Protein AF-A0A956AGF2-F1 (afdb_monomer)

Foldseek 3Di:
DVVLVVVLLVLLLLQLLLLLQVLLLLLLQLLQFDCVADLSVVLNVLSVQVNLLSLLLNQLSLLVCQLLPHAHDLQPPVRDFALLDFTFRVQQCQFPDTDTGWRDHDDDVSLVVQLQQLPACVVDVRPRPDRGARYVLRSLVVSLVSDDQDLVSRRGDQHEDQLLRRHPDTGHHRRGNVSSVVSSLLSNLQRHNDVPDQHSDPVRHGHSNNSSVVVVCCVVVPVDDCVPGGAQADISLSVCLVLADPQLVVLLLVLLVLLLQLSVLSSCSSRHRDPVSSCRNVVSSVCNSVSQVSSQVVACRPPDNHGRGHSNDHDPPVRSD

Structure (mmCIF, N/CA/C/O backbone):
data_AF-A0A956AGF2-F1
#
_entry.id   AF-A0A956AGF2-F1
#
loop_
_atom_site.group_PDB
_atom_site.id
_atom_site.type_symbol
_atom_site.label_atom_id
_atom_site.label_alt_id
_atom_site.label_comp_id
_atom_site.label_asym_id
_atom_site.label_entity_id
_atom_site.label_seq_id
_atom_site.pdbx_PDB_ins_code
_atom_site.Cartn_x
_atom_site.Cartn_y
_atom_site.Cartn_z
_atom_site.occupancy
_atom_site.B_iso_or_equiv
_atom_site.auth_seq_id
_atom_site.auth_comp_id
_atom_site.auth_asym_id
_atom_site.auth_atom_id
_atom_site.pdbx_PDB_model_num
ATOM 1 N N . MET A 1 1 ? 25.309 -13.971 -17.576 1.00 51.44 1 MET A N 1
ATOM 2 C CA . MET A 1 1 ? 24.172 -13.894 -18.529 1.00 51.44 1 MET A CA 1
ATOM 3 C C . MET A 1 1 ? 22.941 -14.719 -18.129 1.00 51.44 1 MET A C 1
ATOM 5 O O . MET A 1 1 ? 21.881 -14.128 -18.002 1.00 51.44 1 MET A O 1
ATOM 9 N N . LYS A 1 2 ? 23.001 -16.056 -17.940 1.00 55.38 2 LYS A N 1
ATOM 10 C CA . LYS A 1 2 ? 21.812 -16.836 -17.494 1.00 55.38 2 LYS A CA 1
ATOM 11 C C . LYS A 1 2 ? 21.483 -16.660 -16.003 1.00 55.38 2 LYS A C 1
ATOM 13 O O . LYS A 1 2 ? 20.308 -16.612 -15.659 1.00 55.38 2 LYS A O 1
ATOM 18 N N . THR A 1 3 ? 22.505 -16.560 -15.153 1.00 60.56 3 THR A N 1
ATOM 19 C CA . THR A 1 3 ? 22.357 -16.364 -13.701 1.00 60.56 3 THR A CA 1
ATOM 20 C C . THR A 1 3 ? 21.829 -14.962 -13.379 1.00 60.56 3 THR A C 1
ATOM 22 O O . THR A 1 3 ? 20.833 -14.850 -12.677 1.00 60.56 3 THR A O 1
ATOM 25 N N . ASP A 1 4 ? 22.385 -13.922 -14.010 1.00 73.94 4 ASP A N 1
ATOM 26 C CA . ASP A 1 4 ? 21.955 -12.520 -13.835 1.00 73.94 4 ASP A CA 1
ATOM 27 C C . ASP A 1 4 ? 20.484 -12.314 -14.235 1.00 73.94 4 ASP A C 1
ATOM 29 O O . ASP A 1 4 ? 19.714 -11.678 -13.529 1.00 73.94 4 ASP A O 1
ATOM 33 N N . ARG A 1 5 ? 20.030 -12.965 -15.316 1.00 85.94 5 ARG A N 1
ATOM 34 C CA . ARG A 1 5 ? 18.627 -12.896 -15.760 1.00 85.94 5 ARG A CA 1
ATOM 35 C C . ARG A 1 5 ? 17.655 -13.608 -14.808 1.00 85.94 5 ARG A C 1
ATOM 37 O O . ARG A 1 5 ? 16.477 -13.262 -14.770 1.00 85.94 5 ARG A O 1
ATOM 44 N N . ALA A 1 6 ? 18.114 -14.625 -14.075 1.00 88.94 6 ALA A N 1
ATOM 45 C CA . ALA A 1 6 ? 17.299 -15.301 -13.069 1.00 88.94 6 ALA A CA 1
ATOM 46 C C . ALA A 1 6 ? 17.171 -14.464 -11.789 1.00 88.94 6 ALA A C 1
ATOM 48 O O . ALA A 1 6 ? 16.082 -14.444 -11.217 1.00 88.94 6 ALA A O 1
ATOM 49 N N . ARG A 1 7 ? 18.248 -13.767 -11.398 1.00 90.25 7 ARG A N 1
ATOM 50 C CA . ARG A 1 7 ? 18.263 -12.822 -10.277 1.00 90.25 7 ARG A CA 1
ATOM 51 C C . ARG A 1 7 ? 17.376 -11.610 -10.554 1.00 90.25 7 ARG A C 1
ATOM 53 O O . ARG A 1 7 ? 16.402 -11.442 -9.838 1.00 90.25 7 ARG A O 1
ATOM 60 N N . LEU A 1 8 ? 17.562 -10.921 -11.681 1.00 93.81 8 LEU A N 1
ATOM 61 C CA . LEU A 1 8 ? 16.693 -9.808 -12.084 1.00 93.81 8 LEU A CA 1
ATOM 62 C C . LEU A 1 8 ? 15.204 -10.198 -12.107 1.00 93.81 8 LEU A C 1
ATOM 64 O O . LEU A 1 8 ? 14.342 -9.449 -11.663 1.00 93.81 8 LEU A O 1
ATOM 68 N N . ARG A 1 9 ? 14.873 -11.401 -12.599 1.00 93.62 9 ARG A N 1
ATOM 69 C CA . ARG A 1 9 ? 13.488 -11.899 -12.571 1.00 93.62 9 ARG A CA 1
ATOM 70 C C . ARG A 1 9 ? 12.975 -12.117 -11.145 1.00 93.62 9 ARG A C 1
ATOM 72 O O . ARG A 1 9 ? 11.787 -11.917 -10.906 1.00 93.62 9 ARG A O 1
ATOM 79 N N . HIS A 1 10 ? 13.821 -12.612 -10.246 1.00 91.56 10 HIS A N 1
ATOM 80 C CA . HIS A 1 10 ? 13.472 -12.766 -8.839 1.00 91.56 10 HIS A CA 1
ATOM 81 C C . HIS A 1 10 ? 13.233 -11.394 -8.206 1.00 91.56 10 HIS A C 1
ATOM 83 O O . HIS A 1 10 ? 12.149 -11.175 -7.678 1.00 91.56 10 HIS A O 1
ATOM 89 N N . ASP A 1 11 ? 14.164 -10.459 -8.379 1.00 92.56 11 ASP A N 1
ATOM 90 C CA . ASP A 1 11 ? 14.100 -9.128 -7.776 1.00 92.56 11 ASP A CA 1
ATOM 91 C C . ASP A 1 11 ? 12.890 -8.335 -8.296 1.00 92.56 11 ASP A C 1
ATOM 93 O O . ASP A 1 11 ? 12.152 -7.758 -7.510 1.00 92.56 11 ASP A O 1
ATOM 97 N N . LEU A 1 12 ? 12.541 -8.420 -9.584 1.00 94.94 12 LEU A N 1
ATOM 98 C CA . LEU A 1 12 ? 11.311 -7.794 -10.097 1.00 94.94 12 LEU A CA 1
ATOM 99 C C . LEU A 1 12 ? 10.015 -8.403 -9.528 1.00 94.94 12 LEU A C 1
ATOM 101 O O . LEU A 1 12 ? 9.014 -7.705 -9.377 1.00 94.94 12 LEU A O 1
ATOM 105 N N . ARG A 1 13 ? 9.997 -9.704 -9.210 1.00 92.38 13 ARG A N 1
ATOM 106 C CA . ARG A 1 13 ? 8.843 -10.325 -8.529 1.00 92.38 13 ARG A CA 1
ATOM 107 C C . ARG A 1 13 ? 8.773 -9.905 -7.066 1.00 92.38 13 ARG A C 1
ATOM 109 O O . ARG A 1 13 ? 7.679 -9.690 -6.550 1.00 92.38 13 ARG A O 1
ATOM 116 N N . THR A 1 14 ? 9.929 -9.761 -6.430 1.00 91.81 14 THR A N 1
ATOM 117 C CA . THR A 1 14 ? 10.056 -9.201 -5.087 1.00 91.81 14 THR A CA 1
ATOM 118 C C . THR A 1 14 ? 9.550 -7.755 -5.061 1.00 91.81 14 THR A C 1
ATOM 120 O O . THR A 1 14 ? 8.731 -7.447 -4.206 1.00 91.81 14 THR A O 1
ATOM 123 N N . ALA A 1 15 ? 9.903 -6.922 -6.047 1.00 93.81 15 ALA A N 1
ATOM 124 C CA . ALA A 1 15 ? 9.382 -5.559 -6.206 1.00 93.81 15 ALA A CA 1
ATOM 125 C C . ALA A 1 15 ? 7.855 -5.530 -6.261 1.00 93.81 15 ALA A C 1
ATOM 127 O O . ALA A 1 15 ? 7.218 -4.889 -5.438 1.00 93.81 15 ALA A O 1
ATOM 128 N N . MET A 1 16 ? 7.256 -6.337 -7.141 1.00 93.25 16 MET A N 1
ATOM 129 C CA . MET A 1 16 ? 5.798 -6.466 -7.211 1.00 93.25 16 MET A CA 1
ATOM 130 C C . MET A 1 16 ? 5.173 -6.897 -5.871 1.00 93.25 16 MET A C 1
ATOM 132 O O . MET A 1 16 ? 4.077 -6.465 -5.535 1.00 93.25 16 MET A O 1
ATOM 136 N N . THR A 1 17 ? 5.852 -7.764 -5.112 1.00 92.62 17 THR A N 1
ATOM 137 C CA . THR A 1 17 ? 5.375 -8.232 -3.799 1.00 92.62 17 THR A CA 1
ATOM 138 C C . THR A 1 17 ? 5.423 -7.119 -2.751 1.00 92.62 17 THR A C 1
ATOM 140 O O . THR A 1 17 ? 4.522 -7.043 -1.919 1.00 92.62 17 THR A O 1
ATOM 143 N N . ILE A 1 18 ? 6.450 -6.262 -2.795 1.00 92.75 18 ILE A N 1
ATOM 144 C CA . ILE A 1 18 ? 6.600 -5.101 -1.908 1.00 92.75 18 ILE A CA 1
ATOM 145 C C . ILE A 1 18 ? 5.452 -4.119 -2.153 1.00 92.75 18 ILE A C 1
ATOM 147 O O . ILE A 1 18 ? 4.672 -3.902 -1.227 1.00 92.75 18 ILE A O 1
ATOM 151 N N . GLU A 1 19 ? 5.250 -3.666 -3.396 1.00 94.62 19 GLU A N 1
ATOM 152 C CA . GLU A 1 19 ? 4.171 -2.709 -3.721 1.00 94.62 19 GLU A CA 1
ATOM 153 C C . GLU A 1 19 ? 2.780 -3.302 -3.467 1.00 94.62 19 GLU A C 1
ATOM 155 O O . GLU A 1 19 ? 1.811 -2.616 -3.146 1.00 94.62 19 GLU A O 1
ATOM 160 N N . LEU A 1 20 ? 2.639 -4.625 -3.581 1.00 94.19 20 LEU A N 1
ATOM 161 C CA . LEU A 1 20 ? 1.384 -5.271 -3.232 1.00 94.19 20 LEU A CA 1
ATOM 162 C C . LEU A 1 20 ? 1.144 -5.314 -1.714 1.00 94.19 20 LEU A C 1
ATOM 164 O O . LEU A 1 20 ? -0.008 -5.267 -1.282 1.00 94.19 20 LEU A O 1
ATOM 168 N N . ALA A 1 21 ? 2.194 -5.428 -0.899 1.00 94.19 21 ALA A N 1
ATOM 169 C CA . ALA A 1 21 ? 2.093 -5.478 0.560 1.00 94.19 21 ALA A CA 1
ATOM 170 C C . ALA A 1 21 ? 1.748 -4.113 1.182 1.00 94.19 21 ALA A C 1
ATOM 172 O O . ALA A 1 21 ? 1.093 -4.066 2.233 1.00 94.19 21 ALA A O 1
ATOM 173 N N . THR A 1 22 ? 2.135 -3.006 0.544 1.00 95.56 22 THR A N 1
ATOM 174 C CA . THR A 1 22 ? 1.778 -1.646 0.984 1.00 95.56 22 THR A CA 1
ATOM 175 C C . THR A 1 22 ? 0.264 -1.409 0.881 1.00 95.56 22 THR A C 1
ATOM 177 O O . THR A 1 22 ? -0.346 -0.825 1.782 1.00 95.56 22 THR A O 1
ATOM 180 N N . LEU A 1 23 ? -0.398 -1.973 -0.137 1.00 95.62 23 LEU A N 1
ATOM 181 C CA . LEU A 1 23 ? -1.813 -1.719 -0.406 1.00 95.62 23 LEU A CA 1
ATOM 182 C C . LEU A 1 23 ? -2.760 -2.166 0.739 1.00 95.62 23 LEU A C 1
ATOM 184 O O . LEU A 1 23 ? -3.502 -1.318 1.247 1.00 95.62 23 LEU A O 1
ATOM 188 N N . PRO A 1 24 ? -2.757 -3.424 1.240 1.00 97.62 24 PRO A N 1
ATOM 189 C CA . PRO A 1 24 ? -3.520 -3.801 2.436 1.00 97.62 24 PRO A CA 1
ATOM 190 C C . PRO A 1 24 ? -3.172 -2.968 3.669 1.00 97.62 24 PRO A C 1
ATOM 192 O O . PRO A 1 24 ? -4.064 -2.592 4.429 1.00 97.62 24 PRO A O 1
ATOM 195 N N . THR A 1 25 ? -1.893 -2.643 3.842 1.00 97.69 25 THR A N 1
ATOM 196 C CA . THR A 1 25 ? -1.357 -1.900 4.989 1.00 97.69 25 THR A CA 1
ATOM 197 C C . THR A 1 25 ? -1.950 -0.492 5.073 1.00 97.69 25 THR A C 1
ATOM 199 O O . THR A 1 25 ? -2.469 -0.073 6.118 1.00 97.69 25 THR A O 1
ATOM 202 N N . TYR A 1 26 ? -1.968 0.216 3.944 1.00 98.56 26 TYR A N 1
ATOM 203 C CA . TYR A 1 26 ? -2.513 1.567 3.835 1.00 98.56 26 TYR A CA 1
ATOM 204 C C . TYR A 1 26 ? -4.040 1.564 3.847 1.00 98.56 26 TYR A C 1
ATOM 206 O O . TYR A 1 26 ? -4.662 2.328 4.596 1.00 98.56 26 TYR A O 1
ATOM 214 N N . LEU A 1 27 ? -4.668 0.656 3.093 1.00 98.62 27 LEU A N 1
ATOM 215 C CA . LEU A 1 27 ? -6.125 0.556 3.035 1.00 98.62 27 LEU A CA 1
ATOM 216 C C . LEU A 1 27 ? -6.728 0.168 4.387 1.00 98.62 27 LEU A C 1
ATOM 218 O O . LEU A 1 27 ? -7.742 0.750 4.774 1.00 98.62 27 LEU A O 1
ATOM 222 N N . TYR A 1 28 ? -6.136 -0.780 5.122 1.00 98.81 28 TYR A N 1
ATOM 223 C CA . TYR A 1 28 ? -6.641 -1.191 6.434 1.00 98.81 28 TYR A CA 1
ATOM 224 C C . TYR A 1 28 ? -6.731 0.006 7.381 1.00 98.81 28 TYR A C 1
ATOM 226 O O . TYR A 1 28 ? -7.816 0.323 7.875 1.00 98.81 28 TYR A O 1
ATOM 234 N N . THR A 1 29 ? -5.621 0.728 7.543 1.00 98.75 29 THR A N 1
ATOM 235 C CA . THR A 1 29 ? -5.531 1.944 8.359 1.00 98.75 29 THR A CA 1
ATOM 236 C C . THR A 1 29 ? -6.539 2.999 7.902 1.00 98.75 29 THR A C 1
ATOM 238 O O . THR A 1 29 ? -7.322 3.500 8.714 1.00 98.75 29 THR A O 1
ATOM 241 N N . MET A 1 30 ? -6.592 3.290 6.595 1.00 98.62 30 MET A N 1
ATOM 242 C CA . MET A 1 30 ? -7.526 4.254 6.004 1.00 98.62 30 MET A CA 1
ATOM 243 C C . MET A 1 30 ? -8.986 3.916 6.331 1.00 98.62 30 MET A C 1
ATOM 245 O O . MET A 1 30 ? -9.770 4.800 6.673 1.00 98.62 30 MET A O 1
ATOM 249 N N . MET A 1 31 ? -9.366 2.638 6.264 1.00 98.38 31 MET A N 1
ATOM 250 C CA . MET A 1 31 ? -10.735 2.179 6.518 1.00 98.38 31 MET A CA 1
ATOM 251 C C . MET A 1 31 ? -11.160 2.273 7.991 1.00 98.38 31 MET A C 1
ATOM 253 O O . MET A 1 31 ? -12.345 2.090 8.288 1.00 98.38 31 MET A O 1
ATOM 257 N N . THR A 1 32 ? -10.230 2.550 8.909 1.00 98.56 32 THR A N 1
ATOM 258 C CA . THR A 1 32 ? -10.534 2.782 10.331 1.00 98.56 32 THR A CA 1
ATOM 259 C C . THR A 1 32 ? -10.850 4.243 10.646 1.00 98.56 32 THR A C 1
ATOM 261 O O . THR A 1 32 ? -11.474 4.523 11.666 1.00 98.56 32 THR A O 1
ATOM 264 N N . LEU A 1 33 ? -10.489 5.178 9.766 1.00 98.62 33 LEU A N 1
ATOM 265 C CA . LEU A 1 33 ? -10.826 6.592 9.909 1.00 98.62 33 LEU A CA 1
ATOM 266 C C . LEU A 1 33 ? -12.320 6.833 9.662 1.00 98.62 33 LEU A C 1
ATOM 268 O O . LEU A 1 33 ? -12.954 6.183 8.829 1.00 98.62 33 LEU A O 1
ATOM 272 N N . ARG A 1 34 ? -12.897 7.805 10.372 1.00 97.88 34 ARG A N 1
ATOM 273 C CA . ARG A 1 34 ? -14.309 8.178 10.237 1.00 97.88 34 ARG A CA 1
ATOM 274 C C . ARG A 1 34 ? -14.541 9.187 9.098 1.00 97.88 34 ARG A C 1
ATOM 276 O O . ARG A 1 34 ? -14.267 10.374 9.281 1.00 97.88 34 ARG A O 1
ATOM 283 N N . PRO A 1 35 ? -15.127 8.797 7.948 1.00 95.44 35 PRO A N 1
ATOM 284 C CA . PRO A 1 35 ? -15.293 9.704 6.807 1.00 95.44 35 PRO A CA 1
ATOM 285 C C . PRO A 1 35 ? -16.321 10.822 7.049 1.00 95.44 35 PRO A C 1
ATOM 287 O O . PRO A 1 35 ? -16.374 11.797 6.307 1.00 95.44 35 PRO A O 1
ATOM 290 N N . ASP A 1 36 ? -17.145 10.749 8.091 1.00 95.69 36 ASP A N 1
ATOM 291 C CA . ASP A 1 36 ? -18.044 11.836 8.492 1.00 95.69 36 ASP A CA 1
ATOM 292 C C . ASP A 1 36 ? -17.314 12.974 9.234 1.00 95.69 36 ASP A C 1
ATOM 294 O O . ASP A 1 36 ? -17.849 14.080 9.351 1.00 95.69 36 ASP A O 1
ATOM 298 N N . ARG A 1 37 ? -16.050 12.780 9.634 1.00 96.06 37 ARG A N 1
ATOM 299 C CA . ARG A 1 37 ? -15.236 13.777 10.348 1.00 96.06 37 ARG A CA 1
ATOM 300 C C . ARG A 1 37 ? -14.263 14.471 9.394 1.00 96.06 37 ARG A C 1
ATOM 302 O O . ARG A 1 37 ? -13.527 13.818 8.666 1.00 96.06 37 ARG A O 1
ATOM 309 N N . ALA A 1 38 ? -14.252 15.805 9.391 1.00 96.31 38 ALA A N 1
ATOM 310 C CA . ALA A 1 38 ? -13.421 16.597 8.476 1.00 96.31 38 ALA A CA 1
ATOM 311 C C . ALA A 1 38 ? -11.909 16.276 8.529 1.00 96.31 38 ALA A C 1
ATOM 313 O O . ALA A 1 38 ? -11.362 15.997 7.464 1.00 96.31 38 ALA A O 1
ATOM 314 N N . PRO A 1 39 ? -11.242 16.241 9.703 1.00 95.31 39 PRO A N 1
ATOM 315 C CA . PRO A 1 39 ? -9.808 15.940 9.755 1.00 95.31 39 PRO A CA 1
ATOM 316 C C . PRO A 1 39 ? -9.501 14.493 9.335 1.00 95.31 39 PRO A C 1
ATOM 318 O O . PRO A 1 39 ? -8.551 14.247 8.597 1.00 95.31 39 PRO A O 1
ATOM 321 N N . ALA A 1 40 ? -10.361 13.532 9.691 1.00 97.44 40 ALA A N 1
ATOM 322 C CA . ALA A 1 40 ? -10.229 12.152 9.224 1.00 97.44 40 ALA A CA 1
ATOM 323 C C . ALA A 1 40 ? -10.406 12.027 7.702 1.00 97.44 40 ALA A C 1
ATOM 325 O O . ALA A 1 40 ? -9.662 11.290 7.066 1.00 97.44 40 ALA A O 1
ATOM 326 N N . ARG A 1 41 ? -11.339 12.772 7.087 1.00 97.81 41 ARG A N 1
ATOM 327 C CA . ARG A 1 41 ? -11.464 12.825 5.617 1.00 97.81 41 ARG A CA 1
ATOM 328 C C . ARG A 1 41 ? -10.200 13.328 4.937 1.00 97.81 41 ARG A C 1
ATOM 330 O O . ARG A 1 41 ? -9.879 12.838 3.858 1.00 97.81 41 ARG A O 1
ATOM 337 N N . GLN A 1 42 ? -9.511 14.297 5.537 1.00 97.88 42 GLN A N 1
ATOM 338 C CA . GLN A 1 42 ? -8.245 14.791 5.006 1.00 97.88 42 GLN A CA 1
ATOM 339 C C . GLN A 1 42 ? -7.187 13.682 5.014 1.00 97.88 42 GLN A C 1
ATOM 341 O O . GLN A 1 42 ? -6.615 13.401 3.964 1.00 97.88 42 GLN A O 1
ATOM 346 N N . ALA A 1 43 ? -7.003 12.988 6.144 1.00 98.31 43 ALA A N 1
ATOM 347 C CA . ALA A 1 43 ? -6.087 11.848 6.228 1.00 98.31 43 ALA A CA 1
ATOM 348 C C . ALA A 1 43 ? -6.471 10.710 5.263 1.00 98.31 43 ALA A C 1
ATOM 350 O O . ALA A 1 43 ? -5.603 10.187 4.571 1.00 98.31 43 ALA A O 1
ATOM 351 N N . ILE A 1 44 ? -7.765 10.386 5.129 1.00 98.56 44 ILE A N 1
ATOM 352 C CA . ILE A 1 44 ? -8.257 9.429 4.120 1.00 98.56 44 ILE A CA 1
ATOM 353 C C . ILE A 1 44 ? -7.826 9.863 2.715 1.00 98.56 44 ILE A C 1
ATOM 355 O O . ILE A 1 44 ? -7.370 9.039 1.933 1.00 98.56 44 ILE A O 1
ATOM 359 N N . GLY A 1 45 ? -7.963 11.149 2.381 1.00 97.75 45 GLY A N 1
ATOM 360 C CA . GLY A 1 45 ? -7.580 11.676 1.073 1.00 97.75 45 GLY A CA 1
ATOM 361 C C . GLY A 1 45 ? -6.081 11.582 0.781 1.00 97.75 45 GLY A C 1
ATOM 362 O O . GLY A 1 45 ? -5.719 11.366 -0.372 1.00 97.75 45 GLY A O 1
ATOM 363 N N . LEU A 1 46 ? -5.228 11.738 1.797 1.00 97.62 46 LEU A N 1
ATOM 364 C CA . LEU A 1 46 ? -3.774 11.584 1.677 1.00 97.62 46 LEU A CA 1
ATOM 365 C C . LEU A 1 46 ? -3.386 10.111 1.504 1.00 97.62 46 LEU A C 1
ATOM 367 O O . LEU A 1 46 ? -2.774 9.766 0.501 1.00 97.62 46 LEU A O 1
ATOM 371 N N . ILE A 1 47 ? -3.840 9.231 2.405 1.00 98.44 47 ILE A N 1
ATOM 372 C CA . ILE A 1 47 ? -3.516 7.793 2.362 1.00 98.44 47 ILE A CA 1
ATOM 373 C C . ILE A 1 47 ? -4.053 7.145 1.080 1.00 98.44 47 ILE A C 1
ATOM 375 O O . ILE A 1 47 ? -3.387 6.322 0.463 1.00 98.44 47 ILE A O 1
ATOM 379 N N . ARG A 1 48 ? -5.259 7.531 0.645 1.00 97.38 48 ARG A N 1
ATOM 380 C CA . ARG A 1 48 ? -5.848 7.007 -0.590 1.00 97.38 48 ARG A CA 1
ATOM 381 C C . ARG A 1 48 ? -5.029 7.377 -1.823 1.00 97.38 48 ARG A C 1
ATOM 383 O O . ARG A 1 48 ? -4.985 6.578 -2.744 1.00 97.38 48 ARG A O 1
ATOM 390 N N . ARG A 1 49 ? -4.445 8.579 -1.868 1.00 95.69 49 ARG A N 1
ATOM 391 C CA . ARG A 1 49 ? -3.602 8.999 -2.997 1.00 95.69 49 ARG A CA 1
ATOM 392 C C . ARG A 1 49 ? -2.375 8.107 -3.117 1.00 95.69 49 ARG A C 1
ATOM 394 O O . ARG A 1 49 ? -2.212 7.518 -4.176 1.00 95.69 49 ARG A O 1
ATOM 401 N N . VAL A 1 50 ? -1.672 7.897 -2.003 1.00 97.12 50 VAL A N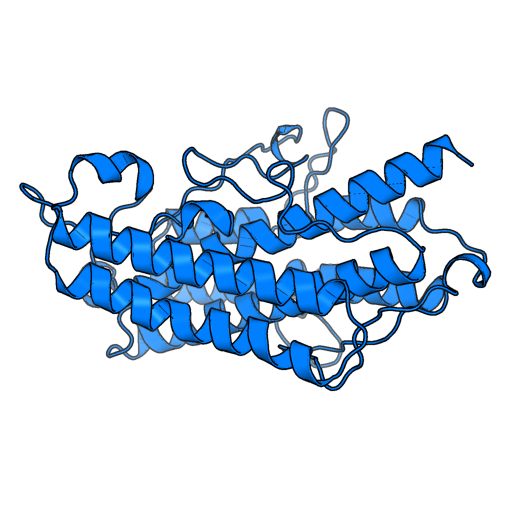 1
ATOM 402 C CA . VAL A 1 50 ? -0.549 6.953 -1.938 1.00 97.12 50 VAL A CA 1
ATOM 403 C C . VAL A 1 50 ? -0.988 5.564 -2.408 1.00 97.12 50 VAL A C 1
ATOM 405 O O . VAL A 1 50 ? -0.393 5.006 -3.311 1.00 97.12 50 VAL A O 1
ATOM 408 N N . ALA A 1 51 ? -2.122 5.042 -1.928 1.00 97.19 51 ALA A N 1
ATOM 409 C CA . ALA A 1 51 ? -2.620 3.737 -2.379 1.00 97.19 51 ALA A CA 1
ATOM 410 C C . ALA A 1 51 ? -2.868 3.631 -3.904 1.00 97.19 51 ALA A C 1
ATOM 412 O O . ALA A 1 51 ? -2.723 2.546 -4.463 1.00 97.19 51 ALA A O 1
ATOM 413 N N . TYR A 1 52 ? -3.248 4.718 -4.590 1.00 95.94 52 TYR A N 1
ATOM 414 C CA . TYR A 1 52 ? -3.324 4.720 -6.058 1.00 95.94 52 TYR A CA 1
ATOM 415 C C . TYR A 1 52 ? -1.932 4.739 -6.700 1.00 95.94 52 TYR A C 1
ATOM 417 O O . TYR A 1 52 ? -1.733 4.065 -7.709 1.00 95.94 52 TYR A O 1
ATOM 425 N N . GLU A 1 53 ? -0.988 5.492 -6.137 1.00 95.88 53 GLU A N 1
ATOM 426 C CA . GLU A 1 53 ? 0.405 5.557 -6.601 1.00 95.88 53 GLU A CA 1
ATOM 427 C C . GLU A 1 53 ? 1.093 4.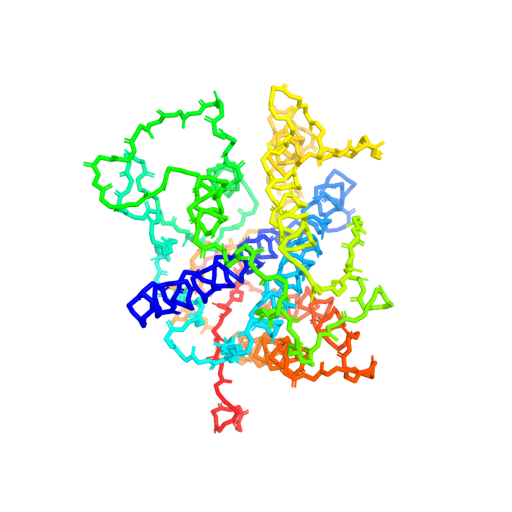189 -6.467 1.00 95.88 53 GLU A C 1
ATOM 429 O O . GLU A 1 53 ? 1.659 3.707 -7.440 1.00 95.88 53 GLU A O 1
ATOM 434 N N . GLU A 1 54 ? 0.868 3.451 -5.378 1.00 96.56 54 GLU A N 1
ATOM 435 C CA . GLU A 1 54 ? 1.301 2.047 -5.235 1.00 96.56 54 GLU A CA 1
ATOM 436 C C . GLU A 1 54 ? 0.747 1.137 -6.354 1.00 96.56 54 GLU A C 1
ATOM 438 O O . GLU A 1 54 ? 1.416 0.233 -6.864 1.00 96.56 54 GLU A O 1
ATOM 443 N N . MET A 1 55 ? -0.489 1.385 -6.814 1.00 94.94 55 MET A N 1
ATOM 444 C CA . MET A 1 55 ? -1.039 0.674 -7.976 1.00 94.94 55 MET A CA 1
ATO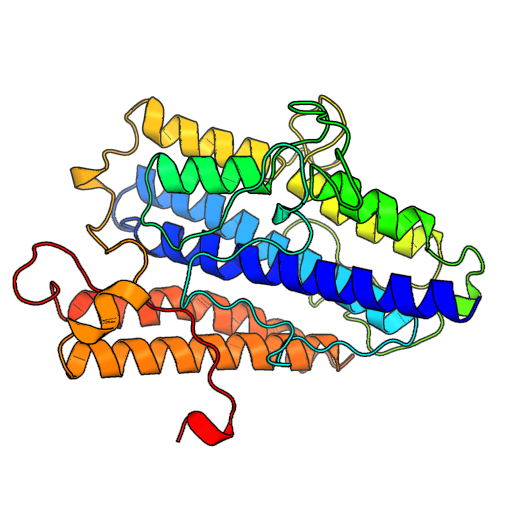M 445 C C . MET A 1 55 ? -0.364 1.076 -9.293 1.00 94.94 55 MET A C 1
ATOM 447 O O . MET A 1 55 ? -0.245 0.234 -10.190 1.00 94.94 55 MET A O 1
ATOM 451 N N . LEU A 1 56 ? 0.064 2.335 -9.430 1.00 94.75 56 LEU A N 1
ATOM 452 C CA . LEU A 1 56 ? 0.884 2.790 -10.554 1.00 94.75 56 LEU A CA 1
ATOM 453 C C . LEU A 1 56 ? 2.267 2.128 -10.508 1.00 94.75 56 LEU A C 1
ATOM 455 O O . LEU A 1 56 ? 2.733 1.653 -11.544 1.00 94.75 56 LEU A O 1
ATOM 459 N N . HIS A 1 57 ? 2.887 2.013 -9.333 1.00 96.25 57 HIS A N 1
ATOM 460 C CA . HIS A 1 57 ? 4.185 1.354 -9.162 1.00 96.25 57 HIS A CA 1
ATOM 461 C C . HIS A 1 57 ? 4.108 -0.107 -9.592 1.00 96.25 57 HIS A C 1
ATOM 463 O O . HIS A 1 57 ? 4.866 -0.538 -10.463 1.00 96.25 57 HIS A O 1
ATOM 469 N N . MET A 1 58 ? 3.092 -0.838 -9.123 1.00 94.81 58 MET A N 1
ATOM 470 C CA . MET A 1 58 ? 2.807 -2.193 -9.604 1.00 94.81 58 MET A CA 1
ATOM 471 C C . MET A 1 58 ? 2.623 -2.253 -11.129 1.00 94.81 58 MET A C 1
ATOM 473 O O . MET A 1 58 ? 3.120 -3.177 -11.775 1.00 94.81 58 MET A O 1
ATOM 477 N N . ALA A 1 59 ? 1.941 -1.277 -11.737 1.00 94.38 59 ALA A N 1
ATOM 478 C CA . ALA A 1 59 ? 1.763 -1.225 -13.188 1.00 94.38 59 ALA A CA 1
ATOM 479 C C . ALA A 1 59 ? 3.087 -0.995 -13.943 1.00 94.38 59 ALA A C 1
ATOM 481 O O . ALA A 1 59 ? 3.327 -1.642 -14.966 1.00 94.38 59 ALA A O 1
ATOM 482 N N . LEU A 1 60 ? 3.967 -0.130 -13.434 1.00 96.25 60 LEU A N 1
ATOM 483 C CA . LEU A 1 60 ? 5.297 0.125 -13.994 1.00 96.25 60 LEU A CA 1
ATOM 484 C C . LEU A 1 60 ? 6.217 -1.098 -13.851 1.00 96.25 60 LEU A C 1
ATOM 486 O O . LEU A 1 60 ? 6.820 -1.526 -14.840 1.00 96.25 60 LEU A O 1
ATOM 490 N N . VAL A 1 61 ? 6.249 -1.736 -12.676 1.00 96.50 61 VAL A N 1
ATOM 491 C CA . VAL A 1 61 ? 6.968 -3.006 -12.458 1.00 96.50 61 VAL A CA 1
ATOM 492 C C . VAL A 1 61 ? 6.408 -4.100 -13.373 1.00 96.50 61 VAL A C 1
ATOM 494 O O . VAL A 1 61 ? 7.163 -4.840 -14.007 1.00 96.50 61 VAL A O 1
ATOM 497 N N . GLY A 1 62 ? 5.083 -4.181 -13.516 1.00 95.31 62 GLY A N 1
ATOM 498 C CA . GLY A 1 62 ? 4.409 -5.102 -14.429 1.00 95.31 62 GLY A CA 1
ATOM 499 C C . GLY A 1 62 ? 4.808 -4.879 -15.889 1.00 95.31 62 GLY A C 1
ATOM 500 O O . GLY A 1 62 ? 5.108 -5.843 -16.600 1.00 95.31 62 GLY A O 1
ATOM 501 N N . ASN A 1 63 ? 4.880 -3.624 -16.337 1.00 95.50 63 ASN A N 1
ATOM 502 C CA . ASN A 1 63 ? 5.384 -3.270 -17.663 1.00 95.50 63 ASN A CA 1
ATOM 503 C C . ASN A 1 63 ? 6.847 -3.680 -17.842 1.00 95.50 63 ASN A C 1
ATOM 505 O O . ASN A 1 63 ? 7.188 -4.212 -18.897 1.00 95.50 63 ASN A O 1
ATOM 509 N N . LEU A 1 64 ? 7.690 -3.512 -16.820 1.00 97.12 64 LEU A N 1
ATOM 510 C CA . LEU A 1 64 ? 9.112 -3.853 -16.879 1.00 97.12 64 LEU A CA 1
ATOM 511 C C . LEU A 1 64 ? 9.324 -5.367 -16.986 1.00 97.12 64 LEU A C 1
ATOM 513 O O . LEU A 1 64 ? 10.053 -5.837 -17.863 1.00 97.12 64 LEU A O 1
ATOM 517 N N . ILE A 1 65 ? 8.624 -6.141 -16.150 1.00 96.19 65 ILE A N 1
ATOM 518 C CA . ILE A 1 65 ? 8.594 -7.610 -16.215 1.00 96.19 65 ILE A CA 1
ATOM 519 C C . ILE A 1 65 ? 8.177 -8.057 -17.620 1.00 96.19 65 ILE A C 1
ATOM 521 O O . ILE A 1 65 ? 8.839 -8.904 -18.229 1.00 96.19 65 ILE A O 1
ATOM 525 N N . ASN A 1 66 ? 7.102 -7.470 -18.151 1.00 95.31 66 ASN A N 1
ATOM 526 C CA . ASN A 1 66 ? 6.590 -7.812 -19.469 1.00 95.31 66 ASN A CA 1
ATOM 527 C C . ASN A 1 66 ? 7.562 -7.445 -20.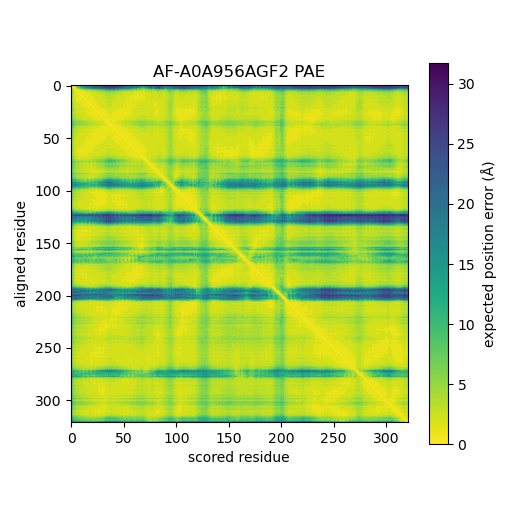591 1.00 95.31 66 ASN A C 1
ATOM 529 O O . ASN A 1 66 ? 7.828 -8.314 -21.415 1.00 95.31 66 ASN A O 1
ATOM 533 N N . ALA A 1 67 ? 8.135 -6.236 -20.594 1.00 95.81 67 ALA A N 1
ATOM 534 C CA . ALA A 1 67 ? 9.092 -5.755 -21.597 1.00 95.81 67 ALA A CA 1
ATOM 535 C C . ALA A 1 67 ? 10.341 -6.644 -21.685 1.00 95.81 67 ALA A C 1
ATOM 537 O O . ALA A 1 67 ? 10.829 -6.944 -22.778 1.00 95.81 67 ALA A O 1
ATOM 538 N N . LEU A 1 68 ? 10.810 -7.139 -20.537 1.00 96.19 68 LEU A N 1
ATOM 539 C CA . LEU A 1 68 ? 11.936 -8.067 -20.440 1.00 96.19 68 LEU A CA 1
ATOM 540 C C . LEU A 1 68 ? 11.573 -9.511 -20.815 1.00 96.19 68 LEU A C 1
ATOM 542 O O . LEU A 1 68 ? 12.467 -10.358 -20.895 1.00 96.19 68 LEU A O 1
ATOM 546 N N . GLY A 1 69 ? 10.298 -9.818 -21.066 1.00 94.12 69 GLY A N 1
ATOM 547 C CA . GLY A 1 69 ? 9.826 -11.149 -21.453 1.00 94.12 69 GLY A CA 1
ATOM 548 C C . GLY A 1 69 ? 9.695 -12.127 -20.285 1.00 94.12 69 GLY A C 1
ATOM 549 O O . GLY A 1 69 ? 9.792 -13.339 -20.485 1.00 94.12 69 GLY A O 1
ATOM 550 N N . PHE A 1 70 ? 9.523 -11.620 -19.066 1.00 93.94 70 PHE A N 1
ATOM 551 C CA . PHE A 1 70 ? 9.228 -12.420 -17.881 1.00 93.94 70 PHE A CA 1
ATOM 552 C C . PHE A 1 70 ? 7.713 -12.588 -17.676 1.00 93.94 70 PHE A C 1
ATOM 554 O O . PHE A 1 70 ? 6.896 -12.020 -18.400 1.00 93.94 70 PHE A O 1
ATOM 561 N N . GLU A 1 71 ? 7.343 -13.411 -16.694 1.00 88.75 71 GLU A N 1
ATOM 562 C CA . GLU A 1 71 ? 5.950 -13.673 -16.318 1.00 88.75 71 GLU A CA 1
ATOM 563 C C . GLU A 1 71 ? 5.617 -13.004 -14.984 1.00 88.75 71 GLU A C 1
ATOM 565 O O . GLU A 1 71 ? 6.315 -13.226 -13.982 1.00 88.75 71 GLU A O 1
ATOM 570 N N . THR A 1 72 ? 4.530 -12.232 -14.985 1.00 86.12 72 THR A N 1
ATOM 571 C CA . THR A 1 72 ? 3.899 -11.640 -13.803 1.00 86.12 72 THR A CA 1
ATOM 572 C C . THR A 1 72 ? 3.071 -12.702 -13.070 1.00 86.12 72 THR A C 1
ATOM 574 O O . THR A 1 72 ? 2.282 -13.424 -13.680 1.00 86.12 72 THR A O 1
ATOM 577 N N . ALA A 1 73 ? 3.258 -12.821 -11.754 1.00 84.81 73 ALA A N 1
ATOM 578 C CA . ALA A 1 73 ? 2.658 -13.878 -10.933 1.00 84.81 73 ALA A CA 1
ATOM 579 C C . ALA A 1 73 ? 2.175 -13.325 -9.580 1.00 84.81 73 ALA A C 1
ATOM 581 O O . ALA A 1 73 ? 2.657 -13.723 -8.528 1.00 84.81 73 ALA A O 1
ATOM 582 N N . ILE A 1 74 ? 1.231 -12.382 -9.622 1.00 86.56 74 ILE A N 1
ATOM 583 C CA . ILE A 1 74 ? 0.648 -11.723 -8.440 1.00 86.56 74 ILE A CA 1
ATOM 584 C C . ILE A 1 74 ? -0.159 -12.682 -7.578 1.00 86.56 74 ILE A C 1
ATOM 586 O O . ILE A 1 74 ? -0.193 -12.545 -6.366 1.00 86.56 74 ILE A O 1
ATOM 590 N N . THR A 1 75 ? -0.845 -13.629 -8.212 1.00 89.50 75 THR A N 1
ATOM 591 C CA . THR A 1 75 ? -1.762 -14.560 -7.532 1.00 89.50 75 THR A CA 1
ATOM 592 C C . THR A 1 75 ? -1.109 -15.893 -7.168 1.00 89.50 75 THR A C 1
ATOM 594 O O . THR A 1 75 ? -1.786 -16.816 -6.713 1.00 89.50 75 THR A O 1
ATOM 597 N N . ASP A 1 76 ? 0.202 -16.013 -7.376 1.00 88.44 76 ASP A N 1
ATOM 598 C CA . ASP A 1 76 ? 0.970 -17.164 -6.918 1.00 88.44 76 ASP A CA 1
ATOM 599 C C . ASP A 1 76 ? 1.119 -17.083 -5.386 1.00 88.44 76 ASP A C 1
ATOM 601 O O . ASP A 1 76 ? 1.621 -16.074 -4.886 1.00 88.44 76 ASP A O 1
ATOM 605 N N . PRO A 1 77 ? 0.716 -18.119 -4.626 1.00 85.88 77 PRO A N 1
ATOM 606 C CA . PRO A 1 77 ? 0.828 -18.133 -3.167 1.00 85.88 77 PRO A CA 1
ATOM 607 C C . PRO A 1 77 ? 2.233 -17.848 -2.620 1.00 85.88 77 PRO A C 1
ATOM 609 O O . PRO A 1 77 ? 2.353 -17.477 -1.460 1.00 85.88 77 PRO A O 1
ATOM 612 N N . ALA A 1 78 ? 3.291 -18.021 -3.421 1.00 85.06 78 ALA A N 1
ATOM 613 C CA . ALA A 1 78 ? 4.654 -17.673 -3.025 1.00 85.06 78 ALA A CA 1
ATOM 614 C C . ALA A 1 78 ? 4.936 -16.156 -2.997 1.00 85.06 78 ALA A C 1
ATOM 616 O O . ALA A 1 78 ? 5.926 -15.747 -2.393 1.00 85.06 78 ALA A O 1
ATOM 617 N N . TYR A 1 79 ? 4.110 -15.342 -3.664 1.00 86.12 79 TYR A N 1
ATOM 618 C CA . TYR A 1 79 ? 4.301 -13.893 -3.826 1.00 86.12 79 TYR A CA 1
ATOM 619 C C . TYR A 1 79 ? 3.123 -13.056 -3.306 1.00 86.12 79 TYR A C 1
ATOM 621 O O . TYR A 1 79 ? 3.214 -11.834 -3.259 1.00 86.12 79 TYR A O 1
ATOM 629 N N . VAL A 1 80 ? 2.011 -13.681 -2.912 1.00 90.69 80 VAL A N 1
ATOM 630 C CA . VAL A 1 80 ? 0.903 -12.966 -2.269 1.00 90.69 80 VAL A CA 1
ATOM 631 C C . VAL A 1 80 ? 1.284 -12.623 -0.820 1.00 90.69 80 VAL A C 1
ATOM 633 O O . VAL A 1 80 ? 1.634 -13.537 -0.072 1.00 90.69 80 VAL A O 1
ATOM 636 N N . PRO A 1 81 ? 1.175 -11.350 -0.386 1.00 91.50 81 PRO A N 1
ATOM 637 C CA . PRO A 1 81 ? 1.393 -10.968 1.006 1.00 91.50 81 PRO A CA 1
ATOM 638 C C . PRO A 1 81 ? 0.469 -11.723 1.969 1.00 91.50 81 PRO A C 1
ATOM 640 O O . PRO A 1 81 ? -0.752 -11.721 1.809 1.00 91.50 81 PRO A O 1
ATOM 643 N N . ASP A 1 82 ? 1.060 -12.347 2.986 1.00 92.44 82 ASP A N 1
ATOM 644 C CA . ASP A 1 82 ? 0.348 -13.121 4.001 1.00 92.44 82 ASP A CA 1
ATOM 645 C C . ASP A 1 82 ? 0.269 -12.340 5.321 1.00 92.44 82 ASP A C 1
ATOM 647 O O . ASP A 1 82 ? 1.244 -12.249 6.067 1.00 92.44 82 ASP A O 1
ATOM 651 N N . PHE A 1 83 ? -0.913 -11.788 5.605 1.00 94.50 83 PHE A N 1
ATOM 652 C CA . PHE A 1 83 ? -1.223 -11.064 6.843 1.00 94.50 83 PHE A CA 1
ATOM 653 C C . PHE A 1 83 ? -1.849 -11.954 7.930 1.00 94.50 83 PHE A C 1
ATOM 655 O O . PHE A 1 83 ? -2.417 -11.441 8.895 1.00 94.50 83 PHE A O 1
ATOM 662 N N . THR A 1 84 ? -1.753 -13.285 7.814 1.00 93.88 84 THR A N 1
ATOM 663 C CA . THR A 1 84 ? -2.141 -14.205 8.901 1.00 93.88 84 THR A CA 1
ATOM 664 C C . THR A 1 84 ? -1.153 -14.189 10.077 1.00 93.88 84 THR A C 1
ATOM 666 O O . THR A 1 84 ? -1.432 -14.716 11.155 1.00 93.88 84 THR A O 1
ATOM 669 N N . GLN A 1 85 ? -0.003 -13.547 9.879 1.00 91.06 85 GLN A N 1
ATOM 670 C CA . GLN A 1 85 ? 1.040 -13.282 10.861 1.00 91.06 85 GLN A CA 1
ATOM 671 C C . GLN A 1 85 ? 1.720 -11.941 10.525 1.00 91.06 85 GLN A C 1
ATOM 673 O O . GLN A 1 85 ? 1.537 -11.437 9.414 1.00 91.06 85 GLN A O 1
ATOM 678 N N . PRO A 1 86 ? 2.515 -11.344 11.437 1.00 90.88 86 PRO A N 1
ATOM 679 C CA . PRO A 1 86 ? 3.321 -10.172 11.107 1.00 90.88 86 PRO A CA 1
ATOM 680 C C . PRO A 1 86 ? 4.178 -10.424 9.860 1.00 90.88 86 PRO A C 1
ATOM 682 O O . PRO A 1 86 ? 4.961 -11.375 9.823 1.00 90.88 86 PRO A O 1
ATOM 685 N N . LEU A 1 87 ? 4.016 -9.577 8.844 1.00 90.19 87 LEU A N 1
ATOM 686 C CA . LEU A 1 87 ? 4.610 -9.759 7.525 1.00 90.19 87 LEU A CA 1
ATOM 68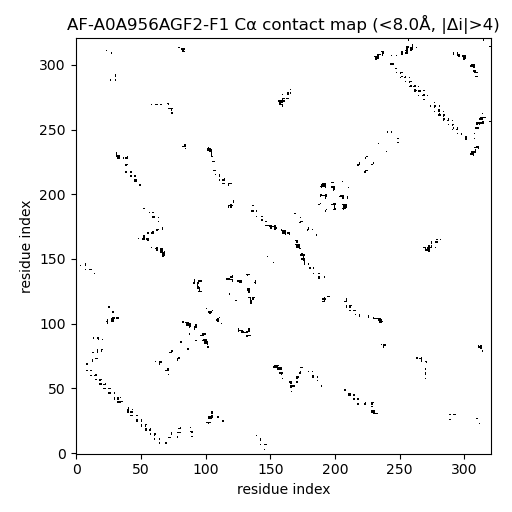7 C C . LEU A 1 87 ? 6.015 -9.139 7.490 1.00 90.19 87 LEU A C 1
ATOM 689 O O . LEU A 1 87 ? 6.129 -7.914 7.549 1.00 90.19 87 LEU A O 1
ATOM 693 N N . PRO A 1 88 ? 7.103 -9.917 7.374 1.00 87.69 88 PRO A N 1
ATOM 694 C CA . PRO A 1 88 ? 8.393 -9.342 7.017 1.00 87.69 88 PRO A CA 1
ATOM 695 C C . PRO A 1 88 ? 8.328 -8.866 5.563 1.00 87.69 88 PRO A C 1
ATOM 697 O O . PRO A 1 88 ? 8.011 -9.658 4.673 1.00 87.69 88 PRO A O 1
ATOM 700 N N . LEU A 1 89 ? 8.641 -7.594 5.302 1.00 82.50 89 LEU A N 1
ATOM 701 C CA . LEU A 1 89 ? 8.805 -7.157 3.917 1.00 82.50 89 LEU A CA 1
ATOM 702 C C . LEU A 1 89 ? 9.991 -7.917 3.299 1.00 82.50 89 LEU A C 1
ATOM 704 O O . LEU A 1 89 ? 11.058 -7.981 3.928 1.00 82.50 89 LEU A O 1
ATOM 708 N N . PRO A 1 90 ? 9.823 -8.536 2.114 1.00 76.06 90 PRO A N 1
ATOM 709 C CA . PRO A 1 90 ? 10.878 -9.325 1.486 1.00 76.06 90 PRO A CA 1
ATOM 710 C C . PRO A 1 90 ? 12.192 -8.546 1.395 1.00 76.06 90 PRO A C 1
ATOM 712 O O . PRO A 1 90 ? 12.192 -7.436 0.897 1.00 76.06 90 PRO A O 1
ATOM 715 N N . GLY A 1 91 ? 13.314 -9.091 1.873 1.00 66.50 91 GLY A N 1
ATOM 716 C CA . GLY A 1 91 ? 14.623 -8.413 1.827 1.00 66.50 91 GLY A CA 1
ATOM 717 C C . GLY A 1 91 ? 14.838 -7.297 2.863 1.00 66.50 91 GLY A C 1
ATOM 718 O O . GLY A 1 91 ? 15.983 -7.010 3.197 1.00 66.50 91 GLY A O 1
ATOM 719 N N . HIS A 1 92 ? 13.774 -6.747 3.459 1.00 69.44 92 HIS A N 1
ATOM 720 C CA . HIS A 1 92 ? 13.878 -5.761 4.541 1.00 69.44 92 HIS A CA 1
ATOM 721 C C . HIS A 1 92 ? 14.206 -6.405 5.901 1.00 69.44 92 HIS A C 1
ATOM 723 O O . HIS A 1 92 ? 14.810 -5.800 6.785 1.00 69.44 92 HIS A O 1
ATOM 729 N N . SER A 1 93 ? 13.833 -7.669 6.112 1.00 60.09 93 SER A N 1
ATOM 730 C CA . SER A 1 93 ? 14.135 -8.373 7.366 1.00 60.09 93 SER A CA 1
ATOM 731 C C . SER A 1 93 ? 15.627 -8.696 7.561 1.00 60.09 93 SER A C 1
ATOM 733 O O . SER A 1 93 ? 16.001 -9.195 8.620 1.00 60.09 93 SER A O 1
ATOM 735 N N . THR A 1 94 ? 16.476 -8.457 6.553 1.00 56.91 94 THR A N 1
ATOM 736 C CA . THR A 1 94 ? 17.932 -8.703 6.587 1.00 56.91 94 THR A CA 1
ATOM 737 C C . THR A 1 94 ? 18.763 -7.416 6.690 1.00 56.91 94 THR A C 1
ATOM 739 O O . THR A 1 94 ? 19.977 -7.432 6.481 1.00 56.91 94 THR A O 1
ATOM 742 N N . THR A 1 95 ? 18.122 -6.296 7.036 1.00 60.84 95 THR A N 1
ATOM 743 C CA . THR A 1 95 ? 18.730 -4.957 7.093 1.00 60.84 95 THR A CA 1
ATOM 744 C C . THR A 1 95 ? 19.201 -4.600 8.499 1.00 60.84 95 THR A C 1
ATOM 746 O O . THR A 1 95 ? 19.053 -5.377 9.442 1.00 60.84 95 THR A O 1
ATOM 749 N N . SER A 1 96 ? 19.793 -3.414 8.664 1.00 57.09 96 SER A N 1
ATOM 750 C CA . SER A 1 96 ? 20.155 -2.878 9.982 1.00 57.09 96 SER A CA 1
ATOM 751 C C . SER A 1 96 ? 18.945 -2.527 10.857 1.00 57.09 96 SER A C 1
ATOM 753 O O . SER A 1 96 ? 19.116 -2.420 12.070 1.00 57.09 96 SER A O 1
ATOM 755 N N . ASN A 1 97 ? 17.750 -2.378 10.274 1.00 65.25 97 ASN A N 1
ATOM 756 C CA . ASN A 1 97 ? 16.519 -2.031 10.985 1.00 65.25 97 ASN A CA 1
ATOM 757 C C . ASN A 1 97 ? 15.336 -2.915 10.535 1.00 65.25 97 ASN A C 1
ATOM 759 O O . ASN A 1 97 ? 14.397 -2.429 9.910 1.00 65.25 97 ASN A O 1
ATOM 763 N N . PRO A 1 98 ? 15.363 -4.234 10.785 1.00 72.31 98 PRO A N 1
ATOM 764 C CA . PRO A 1 98 ? 14.296 -5.111 10.330 1.00 72.31 98 PRO A CA 1
ATOM 765 C C . PRO A 1 98 ? 12.997 -4.823 11.095 1.00 72.31 98 PRO A C 1
ATOM 767 O O . PRO A 1 98 ? 12.967 -4.888 12.325 1.00 72.31 98 PRO A O 1
ATOM 770 N N . PHE A 1 99 ? 11.903 -4.589 10.369 1.00 81.38 99 PHE A N 1
ATOM 771 C CA . PHE A 1 99 ? 10.558 -4.498 10.934 1.00 81.38 99 PHE A CA 1
ATOM 772 C C . PHE A 1 99 ? 9.597 -5.484 10.262 1.00 81.38 99 PHE A C 1
ATOM 774 O O . PHE A 1 99 ? 9.887 -6.083 9.225 1.00 81.38 99 PHE A O 1
ATOM 781 N N . THR A 1 100 ? 8.446 -5.686 10.901 1.00 89.19 100 THR A N 1
ATOM 782 C CA . THR A 1 100 ? 7.344 -6.481 10.346 1.00 89.19 100 THR A CA 1
ATOM 783 C C . THR A 1 100 ? 6.111 -5.607 10.236 1.00 89.19 100 THR A C 1
ATOM 785 O O . THR A 1 100 ? 5.837 -4.783 11.110 1.00 89.19 100 THR A O 1
ATOM 788 N N . VAL A 1 101 ? 5.364 -5.796 9.159 1.00 92.81 101 VAL A N 1
ATOM 789 C CA . VAL A 1 101 ? 4.141 -5.067 8.873 1.00 92.81 101 VAL A CA 1
ATOM 790 C C . VAL A 1 101 ? 2.967 -5.813 9.491 1.00 92.81 101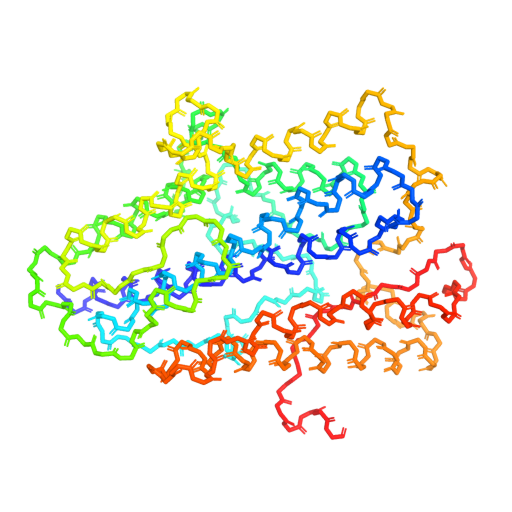 VAL A C 1
ATOM 792 O O . VAL A 1 101 ? 2.780 -7.013 9.294 1.00 92.81 101 VAL A O 1
ATOM 795 N N . VAL A 1 102 ? 2.165 -5.084 10.260 1.00 95.56 102 VAL A N 1
ATOM 796 C CA . VAL A 1 102 ? 0.934 -5.578 10.880 1.00 95.56 102 VAL A CA 1
ATOM 797 C C . VAL A 1 102 ? -0.195 -4.646 10.471 1.00 95.56 102 VAL A C 1
ATOM 799 O O . VAL A 1 102 ? -0.035 -3.427 10.512 1.00 95.56 102 VAL A O 1
ATOM 802 N N . LEU A 1 103 ? -1.357 -5.199 10.121 1.00 98.31 103 LEU A N 1
ATOM 803 C CA . LEU A 1 103 ? -2.546 -4.399 9.829 1.00 98.31 103 LEU A CA 1
ATOM 804 C C . LEU A 1 103 ? -3.014 -3.681 11.105 1.00 98.31 103 LEU A C 1
ATOM 806 O O . LEU A 1 103 ? -3.414 -4.319 12.084 1.00 98.31 103 LEU A O 1
ATOM 810 N N . ARG A 1 104 ? -2.947 -2.346 11.115 1.00 98.19 104 ARG A N 1
ATOM 811 C CA . ARG A 1 104 ? -3.205 -1.519 12.304 1.00 98.19 104 ARG A CA 1
ATOM 812 C C . ARG A 1 104 ? -4.274 -0.458 12.049 1.00 98.19 104 ARG A C 1
ATOM 814 O O . ARG A 1 104 ? -4.319 0.116 10.967 1.00 98.19 104 ARG A O 1
ATOM 821 N N . PRO A 1 105 ? -5.144 -0.162 13.032 1.00 98.56 105 PRO A N 1
ATOM 822 C CA . PRO A 1 105 ? -5.990 1.020 12.946 1.00 98.56 105 PRO A CA 1
ATOM 823 C C . PRO A 1 105 ? -5.136 2.293 12.922 1.00 98.56 105 PRO A C 1
ATOM 825 O O . PRO A 1 105 ? -3.991 2.288 13.371 1.00 98.56 105 PRO A O 1
ATOM 828 N N . PHE A 1 106 ? -5.715 3.392 12.439 1.00 98.75 106 PHE A N 1
ATOM 829 C CA . PHE A 1 106 ? -5.061 4.696 12.427 1.00 98.75 106 PHE A CA 1
ATOM 830 C C . PHE A 1 106 ? -4.592 5.088 13.828 1.00 98.75 106 PHE A C 1
ATOM 832 O O . PHE A 1 106 ? -5.375 5.118 14.778 1.00 98.75 106 PHE A O 1
ATOM 839 N N . GLY A 1 107 ? -3.309 5.410 13.935 1.00 98.50 107 GLY A N 1
ATOM 840 C CA . GLY A 1 107 ? -2.648 5.738 15.185 1.00 98.50 107 GLY A CA 1
ATOM 841 C C . GLY A 1 107 ? -1.136 5.850 14.996 1.00 98.50 107 GLY A C 1
ATOM 842 O O . GLY A 1 107 ? -0.646 5.623 13.884 1.00 98.50 107 GLY A O 1
ATOM 843 N N . PRO A 1 108 ? -0.398 6.190 16.065 1.00 98.25 108 PRO A N 1
ATOM 844 C CA . PRO A 1 108 ? 1.047 6.387 16.009 1.00 98.25 108 PRO A CA 1
ATOM 845 C C . PRO A 1 108 ? 1.797 5.190 15.415 1.00 98.25 108 PRO A C 1
ATOM 847 O O . PRO A 1 108 ? 2.675 5.375 14.585 1.00 98.25 108 PRO A O 1
ATOM 850 N N . GLU A 1 109 ? 1.419 3.963 15.774 1.00 97.25 109 GLU A N 1
ATOM 851 C CA . GLU A 1 109 ? 2.104 2.746 15.328 1.00 97.25 109 GLU A CA 1
ATOM 852 C C . GLU A 1 109 ? 1.874 2.443 13.841 1.00 97.25 109 GLU A C 1
ATOM 854 O O . GLU A 1 109 ? 2.772 1.940 13.168 1.00 97.25 109 GLU A O 1
ATOM 859 N N . ALA A 1 110 ? 0.681 2.746 13.316 1.00 98.06 110 ALA A N 1
ATOM 860 C CA . ALA A 1 110 ? 0.401 2.605 11.887 1.00 98.06 110 ALA A CA 1
ATOM 861 C C . ALA A 1 110 ? 1.191 3.640 11.076 1.00 98.06 110 ALA A C 1
ATOM 863 O O . ALA A 1 110 ? 1.821 3.289 10.088 1.00 98.06 110 ALA A O 1
ATOM 864 N N . ILE A 1 111 ? 1.208 4.896 11.534 1.00 98.19 111 ILE A N 1
ATOM 865 C CA . ILE A 1 111 ? 1.944 5.982 10.873 1.00 98.19 111 ILE A CA 1
ATOM 866 C C . ILE A 1 111 ? 3.453 5.725 10.918 1.00 98.19 111 ILE A C 1
ATOM 868 O O . ILE A 1 111 ? 4.111 5.898 9.902 1.00 98.19 111 ILE A O 1
ATOM 872 N N . ALA A 1 112 ? 3.988 5.249 12.047 1.00 95.62 112 ALA A N 1
ATOM 873 C CA . ALA A 1 112 ? 5.387 4.838 12.143 1.00 95.62 112 ALA A CA 1
ATOM 874 C C . ALA A 1 112 ? 5.716 3.746 11.117 1.00 95.62 112 ALA A C 1
ATOM 876 O O . ALA A 1 112 ? 6.665 3.897 10.365 1.00 95.62 112 ALA A O 1
ATOM 877 N N . THR A 1 113 ? 4.859 2.724 10.990 1.00 94.69 113 THR A N 1
ATOM 878 C CA . THR A 1 113 ? 5.030 1.678 9.964 1.00 94.69 113 THR A CA 1
ATOM 879 C C . THR A 1 113 ? 5.045 2.272 8.550 1.00 94.69 113 THR A C 1
ATOM 881 O O . THR A 1 113 ? 5.809 1.821 7.711 1.00 94.69 113 THR A O 1
ATOM 884 N N . PHE A 1 114 ? 4.216 3.280 8.260 1.00 96.00 114 PHE A N 1
ATOM 885 C CA . PHE A 1 114 ? 4.190 3.915 6.937 1.00 96.00 114 PHE A CA 1
ATOM 886 C C . PHE A 1 114 ? 5.476 4.689 6.654 1.00 96.00 114 PHE A C 1
ATOM 888 O O . PHE A 1 114 ? 6.018 4.592 5.560 1.00 96.00 114 PHE A O 1
ATOM 895 N N . LEU A 1 115 ? 5.964 5.431 7.649 1.00 93.75 115 LEU A N 1
ATOM 896 C CA . LEU A 1 115 ? 7.215 6.177 7.555 1.00 93.75 115 LEU A CA 1
ATOM 897 C C . LEU A 1 115 ? 8.428 5.250 7.449 1.00 93.75 115 LEU A C 1
ATOM 899 O O . LEU A 1 115 ? 9.361 5.594 6.739 1.00 93.75 115 LEU A O 1
ATOM 903 N N . ASP A 1 116 ? 8.400 4.091 8.111 1.00 90.12 116 ASP A N 1
ATOM 904 C CA . ASP A 1 116 ? 9.449 3.074 8.004 1.00 90.12 116 ASP A CA 1
ATOM 905 C C . ASP A 1 116 ? 9.466 2.422 6.609 1.00 90.12 116 ASP A C 1
ATOM 907 O O . ASP A 1 116 ? 10.537 2.140 6.081 1.00 90.12 116 ASP A O 1
ATOM 911 N N . ILE A 1 117 ? 8.294 2.197 5.997 1.00 91.50 117 ILE A N 1
ATOM 912 C CA . ILE A 1 117 ? 8.184 1.674 4.623 1.00 91.50 117 ILE A CA 1
ATOM 913 C C . ILE A 1 117 ? 8.754 2.672 3.609 1.00 91.50 117 ILE A C 1
ATOM 915 O O . ILE A 1 117 ? 9.544 2.283 2.755 1.00 91.50 117 ILE A O 1
ATOM 919 N N . GLU A 1 118 ? 8.371 3.944 3.726 1.00 92.38 118 GLU A N 1
ATOM 920 C CA . GLU A 1 118 ? 8.708 5.003 2.762 1.00 92.38 118 GLU A CA 1
ATOM 921 C C . GLU A 1 118 ? 9.981 5.775 3.130 1.00 92.38 118 GLU A C 1
ATOM 923 O O . GLU A 1 118 ? 10.218 6.875 2.632 1.00 92.38 118 GLU A O 1
ATOM 928 N N . LEU A 1 119 ? 10.774 5.255 4.067 1.00 88.25 119 LEU A N 1
ATOM 929 C CA . LEU A 1 119 ? 11.915 5.964 4.631 1.00 88.25 119 LEU A CA 1
ATOM 930 C C . LEU A 1 119 ? 12.921 6.326 3.528 1.00 88.25 119 LEU A C 1
ATOM 932 O O . LEU A 1 119 ? 13.460 5.424 2.881 1.00 88.25 119 LEU A O 1
ATOM 936 N N . PRO A 1 120 ? 13.237 7.616 3.322 1.00 84.56 120 PRO A N 1
ATOM 937 C CA . PRO A 1 120 ? 14.149 7.989 2.264 1.00 84.56 120 PRO A CA 1
ATOM 938 C C . PRO A 1 120 ? 15.595 7.649 2.617 1.00 84.56 120 PRO A C 1
ATOM 940 O O . PRO A 1 120 ? 16.048 7.840 3.750 1.00 84.56 120 PRO A O 1
ATOM 943 N N . ALA A 1 121 ? 16.371 7.250 1.608 1.00 75.06 121 ALA A N 1
ATOM 944 C CA . ALA A 1 121 ? 17.765 6.828 1.769 1.00 75.06 121 ALA A CA 1
ATOM 945 C C . ALA A 1 121 ? 18.695 7.859 2.446 1.00 75.06 121 ALA A C 1
ATOM 947 O O . ALA A 1 121 ? 19.765 7.490 2.934 1.00 75.06 121 ALA A O 1
ATOM 948 N N . TYR A 1 122 ? 18.334 9.147 2.463 1.00 71.88 122 TYR A N 1
ATOM 949 C CA . TYR A 1 122 ? 19.127 10.201 3.103 1.00 71.88 122 TYR A CA 1
ATOM 950 C C . TYR A 1 122 ? 18.836 10.391 4.605 1.00 71.88 122 TYR A C 1
ATOM 952 O O . TYR A 1 122 ? 19.691 10.966 5.282 1.00 71.88 122 TYR A O 1
ATOM 960 N N . ASP A 1 123 ? 17.684 9.936 5.119 1.00 65.12 123 ASP A N 1
ATOM 961 C CA . ASP A 1 123 ? 17.296 10.082 6.535 1.00 65.12 123 ASP A CA 1
ATOM 962 C C . ASP A 1 123 ? 17.761 8.896 7.407 1.00 65.12 123 ASP A C 1
ATOM 964 O O . ASP A 1 123 ? 17.953 9.078 8.610 1.00 65.12 123 ASP A O 1
ATOM 968 N N . ASP A 1 124 ? 18.044 7.722 6.826 1.00 58.34 124 ASP A N 1
ATOM 969 C CA . ASP A 1 124 ? 18.753 6.633 7.522 1.00 58.34 124 ASP A CA 1
ATOM 970 C C . ASP A 1 124 ? 19.558 5.725 6.563 1.00 58.34 124 ASP A C 1
ATOM 972 O O . ASP A 1 124 ? 19.042 4.751 6.011 1.00 58.34 124 ASP A O 1
ATOM 976 N N . PRO A 1 125 ? 20.859 6.001 6.360 1.00 58.62 125 PRO A N 1
ATOM 977 C CA . PRO A 1 125 ? 21.719 5.227 5.480 1.00 58.62 125 PRO A CA 1
ATOM 978 C C . PRO A 1 125 ? 22.486 4.160 6.269 1.00 58.62 125 PRO A C 1
ATOM 980 O O . PRO A 1 125 ? 23.722 4.104 6.226 1.00 58.62 125 PRO A O 1
ATOM 983 N N . GLY A 1 126 ? 21.792 3.298 7.011 1.00 54.66 126 GLY A N 1
ATOM 984 C CA . GLY A 1 126 ? 22.411 2.046 7.431 1.00 54.66 126 GLY A CA 1
ATOM 985 C C . GLY A 1 126 ? 22.946 1.327 6.189 1.00 54.66 126 GLY A C 1
ATOM 986 O O . GLY A 1 126 ? 22.179 1.001 5.285 1.00 54.66 126 GLY A O 1
ATOM 987 N N . GLN A 1 127 ? 24.261 1.095 6.092 1.00 55.38 127 GLN A N 1
ATOM 988 C CA . GLN A 1 127 ? 24.745 0.163 5.073 1.00 55.38 127 GLN A CA 1
ATOM 989 C C . GLN A 1 127 ? 24.164 -1.211 5.412 1.00 55.38 127 GLN A C 1
ATOM 991 O O . GLN A 1 127 ? 24.264 -1.618 6.578 1.00 55.38 127 GLN A O 1
ATOM 996 N N . PRO A 1 128 ? 23.561 -1.927 4.447 1.00 57.38 128 PRO A N 1
ATOM 997 C CA . PRO A 1 128 ? 23.063 -3.265 4.710 1.00 57.38 128 PRO A CA 1
ATOM 998 C C . PRO A 1 128 ? 24.210 -4.095 5.297 1.00 57.38 128 PRO A C 1
ATOM 1000 O O . PRO A 1 128 ? 25.318 -4.143 4.764 1.00 57.38 128 PRO A O 1
ATOM 1003 N N . THR A 1 129 ? 23.972 -4.683 6.467 1.00 52.78 129 THR A N 1
ATOM 1004 C CA . THR A 1 129 ? 25.005 -5.407 7.222 1.00 52.78 129 THR A CA 1
ATOM 1005 C C . THR A 1 129 ? 25.336 -6.763 6.581 1.00 52.78 129 THR A C 1
ATOM 1007 O O . THR A 1 129 ? 26.342 -7.379 6.937 1.00 52.78 129 THR A O 1
ATOM 1010 N N . THR A 1 130 ? 24.508 -7.210 5.623 1.00 58.12 130 THR A N 1
ATOM 1011 C CA . THR A 1 130 ? 24.599 -8.446 4.820 1.00 58.12 130 THR A CA 1
ATOM 1012 C C . THR A 1 130 ? 23.968 -8.243 3.422 1.00 58.12 130 THR A C 1
ATOM 1014 O O . THR A 1 130 ? 23.766 -7.103 3.012 1.00 58.12 130 THR A O 1
ATOM 1017 N N . GLU A 1 131 ? 23.656 -9.317 2.676 1.00 62.53 131 GLU A N 1
ATOM 1018 C CA . GLU A 1 131 ? 22.789 -9.242 1.484 1.00 62.53 131 GLU A CA 1
ATOM 1019 C C . GLU A 1 131 ? 21.404 -8.665 1.868 1.00 62.53 131 GLU A C 1
ATOM 1021 O O . GLU A 1 131 ? 20.713 -9.203 2.737 1.00 62.53 131 GLU A O 1
ATOM 1026 N N . GLY A 1 132 ? 21.003 -7.548 1.250 1.00 69.12 132 GLY A N 1
ATOM 1027 C CA . GLY A 1 132 ? 19.766 -6.823 1.567 1.00 69.12 132 GLY A CA 1
ATOM 1028 C C . GLY A 1 132 ? 19.830 -5.348 1.154 1.00 69.12 132 GLY A C 1
ATOM 1029 O O . GLY A 1 132 ? 20.754 -4.937 0.452 1.00 69.12 132 GLY A O 1
ATOM 1030 N N . TRP A 1 133 ? 18.856 -4.554 1.596 1.00 77.31 133 TRP A N 1
ATOM 1031 C CA . TRP A 1 133 ? 18.703 -3.132 1.253 1.00 77.31 133 TRP A CA 1
ATOM 1032 C C . TRP A 1 133 ? 18.000 -2.391 2.388 1.00 77.31 133 TRP A C 1
ATOM 1034 O O . TRP A 1 133 ? 17.015 -2.897 2.889 1.00 77.31 133 TRP A O 1
ATOM 1044 N N . ALA A 1 134 ? 18.472 -1.223 2.820 1.00 77.56 134 ALA A N 1
ATOM 1045 C CA . ALA A 1 134 ? 17.884 -0.505 3.957 1.00 77.56 134 ALA A CA 1
ATOM 1046 C C . ALA A 1 134 ? 16.618 0.292 3.604 1.00 77.56 134 ALA A C 1
ATOM 1048 O O . ALA A 1 134 ? 15.804 0.530 4.487 1.00 77.56 134 ALA A O 1
ATOM 1049 N N . THR A 1 135 ? 16.449 0.674 2.334 1.00 85.94 135 THR A N 1
ATOM 1050 C CA . THR A 1 135 ? 15.256 1.377 1.834 1.00 85.94 135 THR A CA 1
ATOM 1051 C C . THR A 1 135 ? 14.788 0.783 0.506 1.00 85.94 135 THR A C 1
ATOM 1053 O O . THR A 1 135 ? 15.572 0.143 -0.209 1.00 85.94 135 THR A O 1
ATOM 1056 N N . ILE A 1 136 ? 13.518 0.994 0.156 1.00 88.56 136 ILE A N 1
ATOM 1057 C CA . ILE A 1 136 ? 12.937 0.517 -1.110 1.00 88.56 136 ILE A CA 1
ATOM 1058 C C . ILE A 1 136 ? 13.674 1.134 -2.318 1.00 88.56 136 ILE A C 1
ATOM 1060 O O . ILE A 1 136 ? 13.926 0.467 -3.321 1.00 88.56 136 ILE A O 1
ATOM 1064 N N . GLY A 1 137 ? 14.144 2.370 -2.205 1.00 89.25 137 GLY A N 1
ATOM 1065 C CA . GLY A 1 137 ? 14.998 3.043 -3.177 1.00 89.25 137 GLY A CA 1
ATOM 1066 C C . GLY A 1 137 ? 16.339 2.340 -3.382 1.00 89.25 137 GLY A C 1
ATOM 1067 O O . GLY A 1 137 ? 16.754 2.141 -4.524 1.00 89.25 137 GLY A O 1
ATOM 1068 N N . GLN A 1 138 ? 17.003 1.881 -2.313 1.00 86.88 138 GLN A N 1
ATOM 1069 C CA . GLN A 1 138 ? 18.224 1.069 -2.443 1.00 86.88 138 GLN A CA 1
ATOM 1070 C C . GLN A 1 138 ? 17.951 -0.271 -3.137 1.00 86.88 138 GLN A C 1
ATOM 1072 O O . GLN A 1 138 ? 18.776 -0.747 -3.921 1.00 86.88 138 GLN A O 1
ATOM 1077 N N . PHE A 1 139 ? 16.792 -0.875 -2.882 1.00 89.88 139 PHE A N 1
ATOM 1078 C CA . PHE A 1 139 ? 16.372 -2.082 -3.584 1.00 89.88 139 PHE A CA 1
ATOM 1079 C C . PHE A 1 139 ? 16.203 -1.843 -5.089 1.00 89.88 139 PHE A C 1
ATOM 1081 O O . PHE A 1 139 ? 16.765 -2.585 -5.901 1.00 89.88 139 PHE A O 1
ATOM 1088 N N . TYR A 1 140 ? 15.512 -0.768 -5.472 1.00 93.12 140 TYR A N 1
ATOM 1089 C CA . TYR A 1 140 ? 15.335 -0.400 -6.875 1.00 93.12 140 TYR A CA 1
ATOM 1090 C C . TYR A 1 140 ? 16.643 -0.015 -7.575 1.00 93.12 140 TYR A C 1
ATOM 1092 O O . TYR A 1 140 ? 16.827 -0.383 -8.734 1.00 93.12 140 TYR A O 1
ATOM 1100 N N . GLN A 1 141 ? 17.593 0.615 -6.878 1.00 90.12 141 GLN A N 1
ATOM 1101 C CA . GLN A 1 141 ? 18.951 0.841 -7.400 1.00 90.12 141 GLN A CA 1
ATOM 1102 C C . GLN A 1 141 ? 19.673 -0.480 -7.715 1.00 90.12 141 GLN A C 1
ATOM 1104 O O . GLN A 1 141 ? 20.392 -0.579 -8.711 1.00 90.12 141 GLN A O 1
ATOM 1109 N N . GLY A 1 142 ? 19.461 -1.515 -6.894 1.00 90.25 142 GLY A N 1
ATOM 1110 C CA . GLY A 1 142 ? 19.959 -2.865 -7.160 1.00 90.25 142 GLY A CA 1
ATOM 1111 C C . GLY A 1 142 ? 19.389 -3.452 -8.455 1.00 90.25 142 GLY A C 1
ATOM 1112 O O . GLY A 1 142 ? 20.147 -3.960 -9.281 1.00 90.25 142 GLY A O 1
ATOM 1113 N N . ILE A 1 143 ? 18.076 -3.308 -8.669 1.00 94.44 143 ILE A N 1
ATOM 1114 C CA . ILE A 1 143 ? 17.405 -3.723 -9.911 1.00 94.44 143 ILE A CA 1
ATOM 1115 C C . ILE A 1 143 ? 17.947 -2.937 -11.109 1.00 94.44 143 ILE A C 1
ATOM 1117 O O . ILE A 1 143 ? 18.249 -3.535 -12.143 1.00 94.44 143 ILE A O 1
ATOM 1121 N N . GLU A 1 144 ? 18.096 -1.616 -10.979 1.00 94.69 144 GLU A N 1
ATOM 1122 C CA . GLU A 1 144 ? 18.609 -0.744 -12.038 1.00 94.69 144 GLU A CA 1
ATOM 1123 C C . GLU A 1 144 ? 19.997 -1.192 -12.515 1.00 94.69 144 GLU A C 1
ATOM 1125 O O . GLU A 1 144 ? 20.232 -1.305 -13.719 1.00 94.69 144 GLU A O 1
ATOM 1130 N N . ALA A 1 145 ? 20.888 -1.537 -11.580 1.00 92.25 145 ALA A N 1
ATOM 1131 C CA . ALA A 1 145 ? 22.237 -2.018 -11.877 1.00 92.25 145 ALA A CA 1
ATOM 1132 C C . ALA A 1 145 ? 22.267 -3.355 -12.650 1.00 92.25 145 ALA A C 1
ATOM 1134 O O . ALA A 1 145 ? 23.283 -3.697 -13.260 1.00 92.25 145 ALA A O 1
ATOM 1135 N N . GLU A 1 146 ? 21.169 -4.114 -12.639 1.00 93.56 146 GLU A N 1
ATOM 1136 C CA . GLU A 1 146 ? 21.020 -5.392 -13.344 1.00 93.56 146 GLU A CA 1
ATOM 1137 C C . GLU A 1 146 ? 20.295 -5.275 -14.688 1.00 93.56 146 GLU A C 1
ATOM 1139 O O . GLU A 1 146 ? 20.236 -6.254 -15.446 1.00 93.56 146 GLU A O 1
ATOM 1144 N N . LEU A 1 147 ? 19.740 -4.101 -15.005 1.00 96.19 147 LEU A N 1
ATOM 1145 C CA . LEU A 1 147 ? 18.988 -3.897 -16.235 1.00 96.19 147 LEU A CA 1
ATOM 1146 C C . LEU A 1 147 ? 19.881 -4.069 -17.478 1.00 96.19 147 LEU A C 1
ATOM 1148 O O . LEU A 1 147 ? 20.978 -3.510 -17.552 1.00 96.19 147 LEU A O 1
ATOM 1152 N N . PRO A 1 148 ? 19.418 -4.804 -18.510 1.00 95.25 148 PRO A N 1
ATOM 1153 C CA . PRO A 1 148 ? 20.121 -4.863 -19.783 1.00 95.25 148 PRO A CA 1
ATOM 1154 C C . PRO A 1 148 ? 20.261 -3.468 -20.400 1.00 95.25 148 PRO A C 1
ATOM 1156 O O . PRO A 1 148 ? 19.278 -2.738 -20.513 1.00 95.25 148 PRO A O 1
ATOM 1159 N N . THR A 1 149 ? 21.460 -3.125 -20.862 1.00 95.00 149 THR A N 1
ATOM 1160 C CA . THR A 1 149 ? 21.722 -1.848 -21.546 1.00 95.00 149 THR A CA 1
ATOM 1161 C C . THR A 1 149 ? 21.377 -1.878 -23.037 1.00 95.00 149 THR A C 1
ATOM 1163 O O . THR A 1 149 ? 21.253 -0.827 -23.656 1.00 95.00 149 THR A O 1
ATOM 1166 N N . ASP A 1 150 ? 21.224 -3.071 -23.620 1.00 95.19 150 ASP A N 1
ATOM 1167 C CA . ASP A 1 150 ? 20.779 -3.255 -25.003 1.00 95.19 150 ASP A CA 1
ATOM 1168 C C . ASP A 1 150 ? 19.250 -3.169 -25.087 1.00 95.19 150 ASP A C 1
ATOM 1170 O O . ASP A 1 150 ? 18.532 -4.005 -24.527 1.00 95.19 150 ASP A O 1
ATOM 1174 N N . ASP A 1 151 ? 18.757 -2.183 -25.837 1.00 96.12 151 ASP A N 1
ATOM 1175 C CA . ASP A 1 151 ? 17.330 -1.939 -26.050 1.00 96.12 151 ASP A CA 1
ATOM 1176 C C . ASP A 1 151 ? 16.598 -3.146 -26.662 1.00 96.12 151 ASP A C 1
ATOM 1178 O O . ASP A 1 151 ? 15.400 -3.328 -26.431 1.00 96.12 151 ASP A O 1
ATOM 1182 N N . ALA A 1 152 ? 17.306 -4.041 -27.365 1.00 94.56 152 ALA A N 1
ATOM 1183 C CA . ALA A 1 152 ? 16.728 -5.275 -27.898 1.00 94.56 152 ALA A CA 1
ATOM 1184 C C . ALA A 1 152 ? 16.141 -6.197 -26.807 1.00 94.56 152 ALA A C 1
ATOM 1186 O O . ALA A 1 152 ? 15.289 -7.040 -27.103 1.00 94.56 152 ALA A O 1
ATOM 1187 N N . ALA A 1 153 ? 16.554 -6.040 -25.544 1.00 94.12 153 ALA A N 1
ATOM 1188 C CA . ALA A 1 153 ? 16.020 -6.805 -24.420 1.00 94.12 153 ALA A CA 1
ATOM 1189 C C . ALA A 1 153 ? 14.567 -6.441 -24.051 1.00 94.12 153 ALA A C 1
ATOM 1191 O O . ALA A 1 153 ? 13.885 -7.271 -23.445 1.00 94.12 153 ALA A O 1
ATOM 1192 N N . TYR A 1 154 ? 14.089 -5.250 -24.437 1.00 95.50 154 TYR A N 1
ATOM 1193 C CA . TYR A 1 154 ? 12.790 -4.680 -24.040 1.00 95.50 154 TYR A CA 1
ATOM 1194 C C . TYR A 1 154 ? 11.695 -4.840 -25.110 1.00 95.50 154 TYR A C 1
ATOM 1196 O O . TYR A 1 154 ? 10.669 -4.165 -25.083 1.00 95.50 154 TYR A O 1
ATOM 1204 N N . GLY A 1 155 ? 11.901 -5.735 -26.081 1.00 88.94 155 GLY A N 1
ATOM 1205 C CA . GLY A 1 155 ? 11.009 -5.911 -27.234 1.00 88.94 155 GLY A CA 1
ATOM 1206 C C . GLY A 1 155 ? 9.734 -6.728 -26.981 1.00 88.94 155 GLY A C 1
ATOM 1207 O O . GLY A 1 155 ? 9.031 -7.060 -27.937 1.00 88.94 155 GLY A O 1
ATOM 1208 N N . HIS A 1 156 ? 9.437 -7.114 -25.739 1.00 88.75 156 HIS A N 1
ATOM 1209 C CA . HIS A 1 156 ? 8.292 -7.974 -25.431 1.00 88.75 156 HIS A CA 1
ATOM 1210 C C . HIS A 1 156 ? 7.019 -7.150 -25.125 1.00 88.75 156 HIS A C 1
ATOM 1212 O O . HIS A 1 156 ? 7.064 -6.054 -24.567 1.00 88.75 156 HIS A O 1
ATOM 1218 N N . GLY A 1 157 ? 5.859 -7.677 -25.540 1.00 84.56 157 GLY A N 1
ATOM 1219 C CA . GLY A 1 157 ? 4.549 -7.018 -25.403 1.00 84.56 157 GLY A CA 1
ATOM 1220 C C . GLY A 1 157 ? 3.871 -7.228 -24.041 1.00 84.56 157 GLY A C 1
ATOM 1221 O O . GLY A 1 157 ? 4.536 -7.523 -23.060 1.00 84.56 157 GLY A O 1
ATOM 1222 N N . ARG A 1 158 ? 2.528 -7.133 -24.001 1.00 87.38 158 ARG A N 1
ATOM 1223 C CA . ARG A 1 158 ? 1.676 -7.232 -22.783 1.00 87.38 158 ARG A CA 1
ATOM 1224 C C . ARG A 1 158 ? 1.874 -6.103 -21.767 1.00 87.38 158 ARG A C 1
ATOM 1226 O O . ARG A 1 158 ? 1.750 -6.310 -20.570 1.00 87.38 158 ARG A O 1
ATOM 1233 N N . GLN A 1 159 ? 2.164 -4.909 -22.260 1.00 89.88 159 GLN A N 1
ATOM 1234 C CA . GLN A 1 159 ? 2.330 -3.730 -21.421 1.00 89.88 159 GLN A CA 1
ATOM 1235 C C . GLN A 1 159 ? 1.038 -2.918 -21.360 1.00 89.88 159 GLN A C 1
ATOM 1237 O O . GLN A 1 159 ? 0.317 -2.791 -22.357 1.00 89.88 159 GLN A O 1
ATOM 1242 N N . MET A 1 160 ? 0.774 -2.341 -20.195 1.00 87.69 160 MET A N 1
ATOM 1243 C CA . MET A 1 160 ? -0.274 -1.361 -19.997 1.00 87.69 160 MET A CA 1
ATOM 1244 C C . MET A 1 160 ? 0.052 -0.064 -20.734 1.00 87.69 160 MET A C 1
ATOM 1246 O O . MET A 1 160 ? 1.197 0.385 -20.783 1.00 87.69 160 MET A O 1
ATOM 1250 N N . ALA A 1 161 ? -0.986 0.561 -21.287 1.00 80.88 161 ALA A N 1
ATOM 1251 C CA . ALA A 1 161 ? -0.884 1.859 -21.946 1.00 80.88 161 ALA A CA 1
ATOM 1252 C C . ALA A 1 161 ? -1.295 2.987 -20.990 1.00 80.88 161 ALA A C 1
ATOM 1254 O O . ALA A 1 161 ? -2.097 2.754 -20.089 1.00 80.88 161 ALA A O 1
ATOM 1255 N N . ALA A 1 162 ? -0.862 4.221 -21.270 1.00 81.25 162 ALA A N 1
ATOM 1256 C CA . ALA A 1 162 ? -1.105 5.407 -20.437 1.00 81.25 162 ALA A CA 1
ATOM 1257 C C . ALA A 1 162 ? -2.573 5.638 -20.026 1.00 81.25 162 ALA A C 1
ATOM 1259 O O . ALA A 1 162 ? -2.848 6.119 -18.936 1.00 81.25 162 ALA A O 1
ATOM 1260 N N . ARG A 1 163 ? -3.545 5.238 -20.858 1.00 79.06 163 ARG A N 1
ATOM 1261 C CA . ARG A 1 163 ? -4.984 5.311 -20.519 1.00 79.06 163 ARG A CA 1
ATOM 1262 C C . ARG A 1 163 ? -5.389 4.477 -19.290 1.00 79.06 163 ARG A C 1
ATOM 1264 O O . ARG A 1 163 ? -6.507 4.623 -18.820 1.00 79.06 163 ARG A O 1
ATOM 1271 N N . GLY A 1 164 ? -4.543 3.537 -18.867 1.00 76.88 164 GLY A N 1
ATOM 1272 C CA . GLY A 1 164 ? -4.741 2.698 -17.689 1.00 76.88 164 GLY A CA 1
ATOM 1273 C C . GLY A 1 164 ? -4.082 3.248 -16.428 1.00 76.88 164 GLY A C 1
ATOM 1274 O O . GLY A 1 164 ? -3.963 2.495 -15.471 1.00 76.88 164 GLY A O 1
ATOM 1275 N N . ASN A 1 165 ? -3.609 4.499 -16.442 1.00 82.81 165 ASN A N 1
ATOM 1276 C CA . ASN A 1 165 ? -2.950 5.119 -15.299 1.00 82.81 165 ASN A CA 1
ATOM 1277 C C . ASN A 1 165 ? -3.928 5.257 -14.110 1.00 82.81 165 ASN A C 1
ATOM 1279 O O . ASN A 1 165 ? -4.963 5.911 -14.275 1.00 82.81 165 ASN A O 1
ATOM 1283 N N . PRO A 1 166 ? -3.640 4.646 -12.944 1.00 82.69 166 PRO A N 1
ATOM 1284 C CA . PRO A 1 166 ? -4.528 4.703 -11.788 1.00 82.69 166 PRO A CA 1
ATOM 1285 C C . PRO A 1 166 ? -4.341 5.963 -10.926 1.00 82.69 166 PRO A C 1
ATOM 1287 O O . PRO A 1 166 ? -5.185 6.210 -10.067 1.00 82.69 166 PRO A O 1
ATOM 1290 N N . ALA A 1 167 ? -3.267 6.737 -11.124 1.00 85.12 167 ALA A N 1
ATOM 1291 C CA . ALA A 1 167 ? -2.825 7.770 -10.187 1.00 85.12 167 ALA A CA 1
ATOM 1292 C C . ALA A 1 167 ? -2.281 9.034 -10.877 1.00 85.12 167 ALA A C 1
ATOM 1294 O O . ALA A 1 167 ? -2.281 9.143 -12.106 1.00 85.12 167 ALA A O 1
ATOM 1295 N N . ALA A 1 168 ? -1.834 9.995 -10.060 1.00 77.88 168 ALA A N 1
ATOM 1296 C CA . ALA A 1 168 ? -0.903 11.033 -10.498 1.00 77.88 168 ALA A CA 1
ATOM 1297 C C . ALA A 1 168 ? 0.451 10.397 -10.889 1.00 77.88 168 ALA A C 1
ATOM 1299 O O . ALA A 1 168 ? 0.726 9.254 -10.526 1.00 77.88 168 ALA A O 1
ATOM 1300 N N . GLY A 1 169 ? 1.258 11.100 -11.684 1.00 80.44 169 GLY A N 1
ATOM 1301 C CA . GLY A 1 169 ? 2.433 10.530 -12.352 1.00 80.44 169 GLY A CA 1
ATOM 1302 C C . GLY A 1 169 ? 2.114 9.920 -13.718 1.00 80.44 169 GLY A C 1
ATOM 1303 O O . GLY A 1 169 ? 1.014 10.093 -14.260 1.00 80.44 169 GLY A O 1
ATOM 1304 N N . VAL A 1 170 ? 3.081 9.219 -14.318 1.00 84.44 170 VAL A N 1
ATOM 1305 C CA . VAL A 1 170 ? 2.980 8.776 -15.722 1.00 84.44 170 VAL A CA 1
ATOM 1306 C C . VAL A 1 170 ? 3.148 7.267 -15.878 1.00 84.44 170 VAL A C 1
ATOM 1308 O O . VAL A 1 170 ? 4.238 6.719 -15.759 1.00 84.44 170 VAL A O 1
ATOM 1311 N N . LEU A 1 171 ? 2.074 6.592 -16.299 1.00 89.25 171 LEU A N 1
ATOM 1312 C CA . LEU A 1 171 ? 2.158 5.226 -16.817 1.00 89.25 171 LEU A CA 1
ATOM 1313 C C . LEU A 1 171 ? 2.570 5.224 -18.295 1.00 89.25 171 LEU A C 1
ATOM 1315 O O . LEU A 1 171 ? 1.878 5.789 -19.147 1.00 89.25 171 LEU A O 1
ATOM 1319 N N . PHE A 1 172 ? 3.643 4.512 -18.632 1.00 91.50 172 PHE A N 1
ATOM 1320 C CA . PHE A 1 172 ? 4.115 4.379 -20.010 1.00 91.50 172 PHE A CA 1
ATOM 1321 C C . PHE A 1 172 ? 4.663 2.979 -20.314 1.00 91.50 172 PHE A C 1
ATOM 1323 O O . PHE A 1 172 ? 4.940 2.178 -19.422 1.00 91.50 172 PHE A O 1
ATOM 1330 N N . ALA A 1 173 ? 4.785 2.677 -21.609 1.00 93.19 173 ALA A N 1
ATOM 1331 C CA . ALA A 1 173 ? 5.389 1.436 -22.078 1.00 93.19 173 ALA A CA 1
ATOM 1332 C C . ALA A 1 173 ? 6.921 1.530 -22.035 1.00 93.19 173 ALA A C 1
ATOM 1334 O O . ALA A 1 173 ? 7.513 2.498 -22.514 1.00 93.19 173 ALA A O 1
ATOM 1335 N N . ILE A 1 174 ? 7.553 0.487 -21.516 1.00 95.75 174 ILE A N 1
ATOM 1336 C CA . ILE A 1 174 ? 8.995 0.302 -21.436 1.00 95.75 174 ILE A CA 1
ATOM 1337 C C . ILE A 1 174 ? 9.466 -0.379 -22.721 1.00 95.75 174 ILE A C 1
ATOM 1339 O O . ILE A 1 174 ? 9.070 -1.497 -23.046 1.00 95.75 174 ILE A O 1
ATOM 1343 N N . THR A 1 175 ? 10.293 0.330 -23.481 1.00 96.00 175 THR A N 1
ATOM 1344 C CA . THR A 1 175 ? 10.743 -0.067 -24.829 1.00 96.00 175 THR A CA 1
ATOM 1345 C C . THR A 1 175 ? 12.258 0.017 -25.005 1.00 96.00 175 THR A C 1
ATOM 1347 O O . THR A 1 175 ? 12.772 -0.299 -26.073 1.00 96.00 175 THR A O 1
ATOM 1350 N N . SER A 1 176 ? 12.974 0.441 -23.964 1.00 97.00 176 SER A N 1
ATOM 1351 C CA . SER A 1 176 ? 14.414 0.688 -23.962 1.00 97.00 176 SER A CA 1
ATOM 1352 C C . SER A 1 176 ? 14.958 0.656 -22.537 1.00 97.00 176 SER A C 1
ATOM 1354 O O . SER A 1 176 ? 14.196 0.786 -21.574 1.00 97.00 176 SER A O 1
ATOM 1356 N N . HIS A 1 177 ? 16.279 0.584 -22.395 1.00 97.31 177 HIS A N 1
ATOM 1357 C CA . HIS A 1 177 ? 16.932 0.749 -21.099 1.00 97.31 177 HIS A CA 1
ATOM 1358 C C . HIS A 1 177 ? 16.583 2.104 -20.469 1.00 97.31 177 HIS A C 1
ATOM 1360 O O . HIS A 1 177 ? 16.235 2.167 -19.294 1.00 97.31 177 HIS A O 1
ATOM 1366 N N . ALA A 1 178 ? 16.576 3.176 -21.268 1.00 97.69 178 ALA A N 1
ATOM 1367 C CA . ALA A 1 178 ? 16.248 4.518 -20.789 1.00 97.69 178 ALA A CA 1
ATOM 1368 C C . ALA A 1 178 ? 14.819 4.616 -20.223 1.00 97.69 178 ALA A C 1
ATOM 1370 O O . ALA A 1 178 ? 14.609 5.235 -19.184 1.00 97.69 178 ALA A O 1
ATOM 1371 N N . THR A 1 179 ? 13.834 3.986 -20.875 1.00 97.19 179 THR A N 1
ATOM 1372 C CA . THR A 1 179 ? 12.453 3.962 -20.357 1.00 97.19 179 THR A CA 1
ATOM 1373 C C . THR A 1 179 ? 12.308 3.042 -19.146 1.00 97.19 179 THR A C 1
ATOM 1375 O O . THR A 1 179 ? 11.531 3.349 -18.250 1.00 97.19 179 THR A O 1
ATOM 1378 N N . ALA A 1 180 ? 13.083 1.958 -19.057 1.00 97.62 180 ALA A N 1
ATOM 1379 C CA . ALA A 1 180 ? 13.118 1.119 -17.861 1.00 97.62 180 ALA A CA 1
ATOM 1380 C C . ALA A 1 180 ? 13.667 1.883 -16.644 1.00 97.62 180 ALA A C 1
ATOM 1382 O O . ALA A 1 180 ? 13.040 1.866 -15.590 1.00 97.62 180 ALA A O 1
ATOM 1383 N N . VAL A 1 181 ? 14.778 2.609 -16.810 1.00 97.19 181 VAL A N 1
ATOM 1384 C CA . VAL A 1 181 ? 15.351 3.474 -15.763 1.00 97.19 181 VAL A CA 1
ATOM 1385 C C . VAL A 1 181 ? 14.361 4.563 -15.356 1.00 97.19 181 VAL A C 1
ATOM 1387 O O . VAL A 1 181 ? 14.145 4.772 -14.169 1.00 97.19 181 VAL A O 1
ATOM 1390 N N . ALA A 1 182 ? 13.693 5.208 -16.318 1.00 95.69 182 ALA A N 1
ATOM 1391 C CA . ALA A 1 182 ? 12.672 6.210 -16.016 1.00 95.69 182 ALA A CA 1
ATOM 1392 C C . ALA A 1 182 ? 11.513 5.638 -15.179 1.00 95.69 182 ALA A C 1
ATOM 1394 O O . ALA A 1 182 ? 11.010 6.323 -14.297 1.00 95.69 182 ALA A O 1
ATOM 1395 N N . ALA A 1 183 ? 11.108 4.386 -15.422 1.00 96.44 183 ALA A N 1
ATOM 1396 C CA . ALA A 1 183 ? 10.038 3.747 -14.659 1.00 96.44 183 ALA A CA 1
ATOM 1397 C C . ALA A 1 183 ? 10.458 3.463 -13.211 1.00 96.44 183 ALA A C 1
ATOM 1399 O O . ALA A 1 183 ? 9.679 3.710 -12.298 1.00 96.44 183 ALA A O 1
ATOM 1400 N N . LEU A 1 184 ? 11.689 2.982 -12.995 1.00 96.25 184 LEU A N 1
ATOM 1401 C CA . LEU A 1 184 ? 12.229 2.795 -11.643 1.00 96.25 184 LEU A CA 1
ATOM 1402 C C . LEU A 1 184 ? 12.397 4.135 -10.918 1.00 96.25 184 LEU A C 1
ATOM 1404 O O . LEU A 1 184 ? 12.084 4.245 -9.739 1.00 96.25 184 LEU A O 1
ATOM 1408 N N . SER A 1 185 ? 12.843 5.160 -11.640 1.00 92.94 185 SER A N 1
ATOM 1409 C CA . SER A 1 185 ? 13.007 6.512 -11.115 1.00 92.94 185 SER A CA 1
ATOM 1410 C C . SER A 1 185 ? 11.675 7.116 -10.658 1.00 92.94 185 SER A C 1
ATOM 1412 O O . SER A 1 185 ? 11.627 7.661 -9.564 1.00 92.94 185 SER A O 1
ATOM 1414 N N . GLU A 1 186 ? 10.597 6.967 -11.436 1.00 93.19 186 GLU A N 1
ATOM 1415 C CA . GLU A 1 186 ? 9.243 7.399 -11.050 1.00 93.19 186 GLU A CA 1
ATOM 1416 C C . GLU A 1 186 ? 8.803 6.759 -9.725 1.00 93.19 186 GLU A C 1
ATOM 1418 O O . GLU A 1 186 ? 8.369 7.463 -8.818 1.00 93.19 186 GLU A O 1
ATOM 1423 N N . ILE A 1 187 ? 8.967 5.437 -9.597 1.00 94.56 187 ILE A N 1
ATOM 1424 C CA . ILE A 1 187 ? 8.604 4.686 -8.386 1.00 94.56 187 ILE A CA 1
ATOM 1425 C C . ILE A 1 187 ? 9.364 5.230 -7.172 1.00 94.56 187 ILE A C 1
ATOM 1427 O O . ILE A 1 187 ? 8.764 5.613 -6.169 1.00 94.56 187 ILE A O 1
ATOM 1431 N N . VAL A 1 188 ? 10.692 5.321 -7.287 1.00 91.94 188 VAL A N 1
ATOM 1432 C CA . VAL A 1 188 ? 11.552 5.774 -6.187 1.00 91.94 188 VAL A CA 1
ATOM 1433 C C . VAL A 1 188 ? 11.245 7.214 -5.800 1.00 91.94 188 VAL A C 1
ATOM 1435 O O . VAL A 1 188 ? 11.196 7.523 -4.611 1.00 91.94 188 VAL A O 1
ATOM 1438 N N . HIS A 1 189 ? 11.024 8.105 -6.768 1.00 90.56 189 HIS A N 1
ATOM 1439 C CA . HIS A 1 189 ? 10.753 9.491 -6.424 1.00 90.56 189 HIS A CA 1
ATOM 1440 C C . HIS A 1 189 ? 9.362 9.680 -5.806 1.00 90.56 189 HIS A C 1
ATOM 1442 O O . HIS A 1 189 ? 9.228 10.474 -4.876 1.00 90.56 189 HIS A O 1
ATOM 1448 N N . GLN A 1 190 ? 8.340 8.949 -6.262 1.00 90.50 190 GLN A N 1
ATOM 1449 C CA . GLN A 1 190 ? 7.021 8.977 -5.626 1.00 90.50 190 GLN A CA 1
ATOM 1450 C C . GLN A 1 190 ? 7.070 8.470 -4.182 1.00 90.50 190 GLN A C 1
ATOM 1452 O O . GLN A 1 190 ? 6.505 9.137 -3.318 1.00 90.50 190 GLN A O 1
ATOM 1457 N N . GLY A 1 191 ? 7.809 7.394 -3.896 1.00 89.62 191 GLY A N 1
ATOM 1458 C CA . GLY A 1 191 ? 7.996 6.883 -2.532 1.00 89.62 191 GLY A CA 1
ATOM 1459 C C . GLY A 1 191 ? 8.850 7.800 -1.644 1.00 89.62 191 GLY A C 1
ATOM 1460 O O . GLY A 1 191 ? 8.360 8.435 -0.704 1.00 89.62 191 GLY A O 1
ATOM 1461 N N . GLU A 1 192 ? 10.138 7.923 -1.981 1.00 87.50 192 GLU A N 1
ATOM 1462 C CA . GLU A 1 192 ? 11.166 8.539 -1.126 1.00 87.50 192 GLU A CA 1
ATOM 1463 C C . GLU A 1 192 ? 11.420 10.029 -1.423 1.00 87.50 192 GLU A C 1
ATOM 1465 O O . GLU A 1 192 ? 11.869 10.770 -0.548 1.00 87.50 192 GLU A O 1
ATOM 1470 N N . GLY A 1 193 ? 11.101 10.508 -2.628 1.00 82.62 193 GLY A N 1
ATOM 1471 C CA . GLY A 1 193 ? 11.373 11.882 -3.070 1.00 82.62 193 GLY A CA 1
ATOM 1472 C C . GLY A 1 193 ? 12.706 12.073 -3.807 1.00 82.62 193 GLY A C 1
ATOM 1473 O O . GLY A 1 193 ? 13.494 11.147 -4.014 1.00 82.62 193 GLY A O 1
ATOM 1474 N N . LEU A 1 194 ? 12.961 13.314 -4.239 1.00 71.06 194 LEU A N 1
ATOM 1475 C CA . LEU A 1 194 ? 14.156 13.712 -4.994 1.00 71.06 194 LEU A CA 1
ATOM 1476 C C . LEU A 1 194 ? 15.284 14.242 -4.094 1.00 71.06 194 LEU A C 1
ATOM 1478 O O . LEU A 1 194 ? 15.364 15.440 -3.799 1.00 71.06 194 LEU A O 1
ATOM 1482 N N . GLY A 1 195 ? 16.232 13.380 -3.716 1.00 65.19 195 GLY A N 1
ATOM 1483 C CA . GLY A 1 195 ? 17.360 13.792 -2.869 1.00 65.19 195 GLY A CA 1
ATOM 1484 C C . GLY A 1 195 ? 16.857 14.404 -1.558 1.00 65.19 195 GLY A C 1
ATOM 1485 O O . GLY A 1 195 ? 15.944 13.869 -0.967 1.00 65.19 195 GLY A O 1
ATOM 1486 N N . GLN A 1 196 ? 17.395 15.543 -1.113 1.00 58.25 196 GLN A N 1
ATOM 1487 C CA . GLN A 1 196 ? 16.919 16.236 0.107 1.00 58.25 196 GLN A CA 1
ATOM 1488 C C . GLN A 1 196 ? 15.598 17.020 -0.094 1.00 58.25 196 GLN A C 1
ATOM 1490 O O . GLN A 1 196 ? 15.185 17.769 0.791 1.00 58.25 196 GLN A O 1
ATOM 1495 N N . GLY A 1 197 ? 14.982 16.943 -1.279 1.00 59.62 197 GLY A N 1
ATOM 1496 C CA . GLY A 1 197 ? 13.720 17.610 -1.584 1.00 59.62 197 GLY A CA 1
ATOM 1497 C C . GLY A 1 197 ? 12.520 16.887 -0.970 1.00 59.62 197 GLY A C 1
ATOM 1498 O O . GLY A 1 197 ? 12.532 15.675 -0.796 1.00 59.62 197 GLY A O 1
ATOM 1499 N N . HIS A 1 198 ? 11.464 17.642 -0.660 1.00 64.19 198 HIS A N 1
ATOM 1500 C CA . HIS A 1 198 ? 10.204 17.087 -0.148 1.00 64.19 198 HIS A CA 1
ATOM 1501 C C . HIS A 1 198 ? 9.271 16.566 -1.255 1.00 64.19 198 HIS A C 1
ATOM 1503 O O . HIS A 1 198 ? 8.256 15.931 -0.969 1.00 64.19 198 HIS A O 1
ATOM 1509 N N . GLU A 1 199 ? 9.599 16.883 -2.508 1.00 68.62 199 GLU A N 1
ATOM 1510 C CA . GLU A 1 199 ? 8.763 16.648 -3.681 1.00 68.62 199 GLU A CA 1
ATOM 1511 C C . GLU A 1 199 ? 9.197 15.384 -4.442 1.00 68.62 199 GLU A C 1
ATOM 1513 O O . GLU A 1 199 ? 10.378 15.012 -4.433 1.00 68.62 199 GLU A O 1
ATOM 1518 N N . ASN A 1 200 ? 8.228 14.728 -5.081 1.00 56.94 200 ASN A N 1
ATOM 1519 C CA . ASN A 1 200 ? 8.404 13.510 -5.864 1.00 56.94 200 ASN A CA 1
ATOM 1520 C C . ASN A 1 200 ? 8.810 13.765 -7.325 1.00 56.94 200 ASN A C 1
ATOM 1522 O O . ASN A 1 200 ? 9.391 12.885 -7.941 1.00 56.94 200 ASN A O 1
ATOM 1526 N N . ASP A 1 201 ? 8.553 14.933 -7.914 1.00 59.66 201 ASP A N 1
ATOM 1527 C CA . ASP A 1 201 ? 8.912 15.214 -9.310 1.00 59.66 201 ASP A CA 1
ATOM 1528 C C . ASP A 1 201 ? 8.844 16.718 -9.670 1.00 59.66 201 ASP A C 1
ATOM 1530 O O . ASP A 1 201 ? 8.838 17.601 -8.810 1.00 59.66 201 ASP A O 1
ATOM 1534 N N . GLY A 1 202 ? 8.840 17.017 -10.976 1.00 47.12 202 GLY A N 1
ATOM 1535 C CA . GLY A 1 202 ? 8.680 18.366 -11.528 1.00 47.12 202 GLY A CA 1
ATOM 1536 C C . GLY A 1 202 ? 7.249 18.926 -11.507 1.00 47.12 202 GLY A C 1
ATOM 1537 O O . GLY A 1 202 ? 7.081 20.088 -11.880 1.00 47.12 202 GLY A O 1
ATOM 1538 N N . ASP A 1 203 ? 6.251 18.147 -11.077 1.00 55.03 203 ASP A N 1
ATOM 1539 C CA . ASP A 1 203 ? 4.863 18.576 -10.860 1.00 55.03 203 ASP A CA 1
ATOM 1540 C C . ASP A 1 203 ? 4.633 19.070 -9.411 1.00 55.03 203 ASP A C 1
ATOM 1542 O O . ASP A 1 203 ? 3.534 19.523 -9.074 1.00 55.03 203 ASP A O 1
ATOM 1546 N N . HIS A 1 204 ? 5.691 19.092 -8.584 1.00 62.06 204 HIS A N 1
ATOM 1547 C CA . HIS A 1 204 ? 5.723 19.635 -7.218 1.00 62.06 204 HIS A CA 1
ATOM 1548 C C . HIS A 1 204 ? 4.782 18.926 -6.228 1.00 62.06 204 HIS A C 1
ATOM 1550 O O . HIS A 1 204 ? 4.316 19.530 -5.253 1.00 62.06 204 HIS A O 1
ATOM 1556 N N . GLU A 1 205 ? 4.469 17.649 -6.459 1.00 77.19 205 GLU A N 1
ATOM 1557 C CA . GLU A 1 205 ? 3.739 16.849 -5.479 1.00 77.19 205 GLU A CA 1
ATOM 1558 C C . GLU A 1 205 ? 4.682 16.311 -4.386 1.00 77.19 205 GLU A C 1
ATOM 1560 O O . GLU A 1 205 ? 5.877 16.154 -4.594 1.00 77.19 205 GLU A O 1
ATOM 1565 N N . LEU A 1 206 ? 4.171 16.068 -3.174 1.00 84.56 206 LEU A N 1
ATOM 1566 C CA . LEU A 1 206 ? 4.971 15.504 -2.075 1.00 84.56 206 LEU A CA 1
ATOM 1567 C C . LEU A 1 206 ? 5.223 14.007 -2.290 1.00 84.56 206 LEU A C 1
ATOM 1569 O O . LEU A 1 206 ? 4.310 13.312 -2.717 1.00 84.56 206 LEU A O 1
ATOM 1573 N N . SER A 1 207 ? 6.389 13.488 -1.896 1.00 91.81 207 SER A N 1
ATOM 1574 C CA . SER A 1 207 ? 6.605 12.031 -1.843 1.00 91.81 207 SER A CA 1
ATOM 1575 C C . SER A 1 207 ? 5.722 11.345 -0.791 1.00 91.81 207 SER A C 1
ATOM 1577 O O . SER A 1 207 ? 5.147 12.003 0.086 1.00 91.81 207 SER A O 1
ATOM 1579 N N . HIS A 1 208 ? 5.601 10.018 -0.852 1.00 95.12 208 HIS A N 1
ATOM 1580 C CA . HIS A 1 208 ? 4.805 9.230 0.089 1.00 95.12 208 HIS A CA 1
ATOM 1581 C C . HIS A 1 208 ? 5.256 9.475 1.527 1.00 95.12 208 HIS A C 1
ATOM 1583 O O . HIS A 1 208 ? 4.419 9.775 2.383 1.00 95.12 208 HIS A O 1
ATOM 1589 N N . TYR A 1 209 ? 6.569 9.465 1.777 1.00 94.06 209 TYR A N 1
ATOM 1590 C CA . TYR A 1 209 ? 7.133 9.791 3.086 1.00 94.06 209 TYR A CA 1
ATOM 1591 C C . TYR A 1 209 ? 6.606 11.128 3.617 1.00 94.06 209 TYR A C 1
ATOM 1593 O O . TYR A 1 209 ? 6.043 11.200 4.712 1.00 94.06 209 TYR A O 1
ATOM 1601 N N . TRP A 1 210 ? 6.698 12.195 2.818 1.00 93.44 210 TRP A N 1
ATOM 1602 C CA . TRP A 1 210 ? 6.262 13.528 3.235 1.00 93.44 210 TRP A CA 1
ATOM 1603 C C . TRP A 1 210 ? 4.742 13.655 3.352 1.00 93.44 210 TRP A C 1
ATOM 1605 O O . TRP A 1 210 ? 4.258 14.313 4.276 1.00 93.44 210 TRP A O 1
ATOM 1615 N N . ARG A 1 211 ? 3.966 12.954 2.520 1.00 95.12 211 ARG A N 1
ATOM 1616 C CA . ARG A 1 211 ? 2.508 12.834 2.699 1.00 95.12 211 ARG A CA 1
ATOM 1617 C C . ARG A 1 211 ? 2.164 12.138 4.011 1.00 95.12 211 ARG A C 1
ATOM 1619 O O . ARG A 1 211 ? 1.256 12.573 4.721 1.00 95.12 211 ARG A O 1
ATOM 1626 N N . PHE A 1 212 ? 2.897 11.096 4.392 1.00 97.62 212 PHE A N 1
ATOM 1627 C CA . PHE A 1 212 ? 2.709 10.450 5.686 1.00 97.62 212 PHE A CA 1
ATOM 1628 C C . PHE A 1 212 ? 3.186 11.319 6.857 1.00 97.62 212 PHE A C 1
ATOM 1630 O O . PH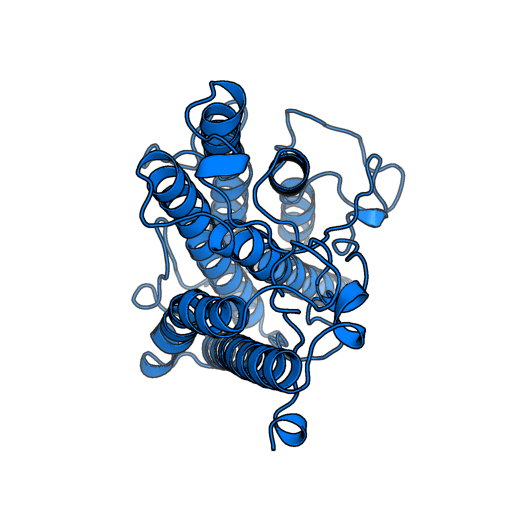E A 1 212 ? 2.551 11.282 7.911 1.00 97.62 212 PHE A O 1
ATOM 1637 N N . LYS A 1 213 ? 4.176 12.204 6.675 1.00 96.12 213 LYS A N 1
ATOM 1638 C CA . LYS A 1 213 ? 4.498 13.269 7.649 1.00 96.12 213 LYS A CA 1
ATOM 1639 C C . LYS A 1 213 ? 3.368 14.291 7.801 1.00 96.12 213 LYS A C 1
ATOM 1641 O O . LYS A 1 213 ? 3.112 14.758 8.915 1.00 96.12 213 LYS A O 1
ATOM 1646 N N . GLU A 1 214 ? 2.637 14.625 6.735 1.00 96.50 214 GLU A N 1
ATOM 1647 C CA . GLU A 1 214 ? 1.423 15.447 6.857 1.00 96.50 214 GLU A CA 1
ATOM 1648 C C . GLU A 1 214 ? 0.341 14.720 7.668 1.00 96.50 214 GLU A C 1
ATOM 1650 O O . GLU A 1 214 ? -0.274 15.310 8.560 1.00 96.50 214 GLU A O 1
ATOM 1655 N N . VAL A 1 215 ? 0.143 13.421 7.417 1.00 98.00 215 VAL A N 1
ATOM 1656 C CA . VAL A 1 215 ? -0.779 12.577 8.194 1.00 98.00 215 VAL A CA 1
ATOM 1657 C C . VAL A 1 215 ? -0.362 12.506 9.670 1.00 98.00 215 VAL A C 1
ATOM 1659 O O . VAL A 1 215 ? -1.206 12.661 10.555 1.00 98.00 215 VAL A O 1
ATOM 1662 N N . GLU A 1 216 ? 0.931 12.340 9.950 1.00 98.31 216 GLU A N 1
ATOM 1663 C CA . GLU A 1 216 ? 1.496 12.397 11.301 1.00 98.31 216 GLU A CA 1
ATOM 1664 C C . GLU A 1 216 ? 1.230 13.753 11.962 1.00 98.31 216 GLU A C 1
ATOM 1666 O O . GLU A 1 216 ? 0.841 13.821 13.130 1.00 98.31 216 GLU A O 1
ATOM 1671 N N . THR A 1 217 ? 1.374 14.845 11.212 1.00 98.19 217 THR A N 1
ATOM 1672 C CA . THR A 1 217 ? 1.108 16.203 11.697 1.00 98.19 217 THR A CA 1
ATOM 1673 C C . THR A 1 217 ? -0.360 16.383 12.076 1.00 98.19 217 THR A C 1
ATOM 1675 O O . THR A 1 217 ? -0.656 16.987 13.109 1.00 98.19 217 THR A O 1
ATOM 1678 N N . LEU A 1 218 ? -1.304 15.826 11.306 1.00 98.00 218 LEU A N 1
ATOM 1679 C CA . LEU A 1 218 ? -2.730 15.856 11.663 1.00 98.00 218 LEU A CA 1
ATOM 1680 C C . LEU A 1 218 ? -2.993 15.191 13.022 1.00 98.00 218 LEU A C 1
ATOM 1682 O O . LEU A 1 218 ? -3.817 15.688 13.793 1.00 98.00 218 LEU A O 1
ATOM 1686 N N . LEU A 1 219 ? -2.286 14.104 13.337 1.00 98.00 219 LEU A N 1
ATOM 1687 C CA . LEU A 1 219 ? -2.393 13.427 14.629 1.00 98.00 219 LEU A CA 1
ATOM 1688 C C . LEU A 1 219 ? -1.687 14.208 15.749 1.00 98.00 219 LEU A C 1
ATOM 1690 O O . LEU A 1 219 ? -2.299 14.530 16.765 1.00 98.00 219 LEU A O 1
ATOM 1694 N N . THR A 1 220 ? -0.413 14.545 15.567 1.00 97.94 220 THR A N 1
ATOM 1695 C CA . THR A 1 220 ? 0.437 15.154 16.608 1.00 97.94 220 THR A CA 1
ATOM 1696 C C . THR A 1 220 ? 0.040 16.588 16.957 1.00 97.94 220 THR A C 1
ATOM 1698 O O . THR A 1 220 ? 0.208 17.007 18.101 1.00 97.94 220 THR A O 1
ATOM 1701 N N . SER A 1 221 ? -0.558 17.329 16.017 1.00 97.62 221 SER A N 1
ATOM 1702 C CA . SER A 1 221 ? -1.143 18.654 16.280 1.00 97.62 221 SER A CA 1
ATOM 1703 C C . SER A 1 221 ? -2.515 18.602 16.967 1.00 97.62 221 SER A C 1
ATOM 1705 O O . SER A 1 221 ? -3.059 19.647 17.326 1.00 97.62 221 SER A O 1
ATOM 1707 N N . GLY A 1 222 ? -3.097 17.409 17.145 1.00 97.12 222 GLY A N 1
ATOM 1708 C CA . GLY A 1 222 ? -4.417 17.219 17.753 1.00 97.12 222 GLY A CA 1
ATOM 1709 C C . GLY A 1 222 ? -5.598 17.554 16.835 1.00 97.12 222 GLY A C 1
ATOM 1710 O O . GLY A 1 222 ? -6.733 17.644 17.309 1.00 97.12 222 GLY A O 1
ATOM 1711 N N . GLN A 1 223 ? -5.371 17.743 15.528 1.00 97.69 223 GLN A N 1
ATOM 1712 C CA . GLN A 1 223 ? -6.464 17.911 14.562 1.00 97.69 223 GLN A CA 1
ATOM 1713 C C . GLN A 1 223 ? -7.300 16.632 14.452 1.00 97.69 223 GLN A C 1
ATOM 1715 O O . GLN A 1 223 ? -8.533 16.699 14.448 1.00 97.69 223 GLN A O 1
ATOM 1720 N N . ILE A 1 224 ? -6.635 15.476 14.415 1.00 98.31 224 ILE A N 1
ATOM 1721 C CA . ILE A 1 224 ? -7.256 14.163 14.580 1.00 98.31 224 ILE A CA 1
ATOM 1722 C C . ILE A 1 224 ? -7.207 13.780 16.057 1.00 98.31 224 ILE A C 1
ATOM 1724 O O . ILE A 1 224 ? -6.141 13.688 16.658 1.00 98.31 224 ILE A O 1
ATOM 1728 N N . ASP A 1 225 ? -8.379 13.508 16.620 1.00 98.06 225 ASP A N 1
ATOM 1729 C CA . ASP A 1 225 ? -8.529 12.914 17.944 1.00 98.06 225 ASP A CA 1
ATOM 1730 C C . ASP A 1 225 ? -8.862 11.426 17.774 1.00 98.06 225 ASP A C 1
ATOM 1732 O O . ASP A 1 225 ? -9.863 11.079 17.143 1.00 98.06 225 ASP A O 1
ATOM 1736 N N . LEU A 1 226 ? -8.031 10.536 18.326 1.00 97.94 226 LEU A N 1
ATOM 1737 C CA . LEU A 1 226 ? -8.186 9.088 18.144 1.00 97.94 226 LEU A CA 1
ATOM 1738 C C . LEU A 1 226 ? -9.516 8.550 18.690 1.00 97.94 226 LEU A C 1
ATOM 1740 O O . LEU A 1 226 ? -10.097 7.650 18.092 1.00 97.94 226 LEU A O 1
ATOM 1744 N N . ALA A 1 227 ? -10.028 9.099 19.793 1.00 96.88 227 ALA A N 1
ATOM 1745 C CA . ALA A 1 227 ? -11.283 8.642 20.387 1.00 96.88 227 ALA A CA 1
ATOM 1746 C C . ALA A 1 227 ? -12.506 9.104 19.579 1.00 96.88 227 ALA A C 1
ATOM 1748 O O . ALA A 1 227 ? -13.564 8.474 19.605 1.00 96.88 227 ALA A O 1
ATOM 1749 N N . ARG A 1 228 ? -12.373 10.228 18.874 1.00 97.38 228 ARG A N 1
ATOM 1750 C CA . ARG A 1 228 ? -13.466 10.890 18.159 1.00 97.38 228 ARG A CA 1
ATOM 1751 C C . ARG A 1 228 ? -13.508 10.569 16.671 1.00 97.38 228 ARG A C 1
ATOM 1753 O O . ARG A 1 228 ? -14.593 10.505 16.093 1.00 97.38 228 ARG A O 1
ATOM 1760 N N . ASP A 1 229 ? -12.345 10.443 16.044 1.00 98.38 229 ASP A N 1
ATOM 1761 C CA . ASP A 1 229 ? -12.182 10.456 14.591 1.00 98.38 229 ASP A CA 1
ATOM 1762 C C . ASP A 1 229 ? -11.710 9.104 14.023 1.00 98.38 229 ASP A C 1
ATOM 1764 O O . ASP A 1 229 ? -11.727 8.917 12.803 1.00 98.38 229 ASP A O 1
ATOM 1768 N N . VAL A 1 230 ? -11.378 8.137 14.886 1.00 98.50 230 VAL A N 1
ATOM 1769 C CA . VAL A 1 230 ? -10.984 6.770 14.514 1.00 98.50 230 VAL A CA 1
ATOM 1770 C C . VAL A 1 230 ? -11.979 5.761 15.093 1.00 98.50 230 VAL A C 1
ATOM 1772 O O . VAL A 1 230 ? -12.459 5.886 16.217 1.00 98.50 230 VAL A O 1
ATOM 1775 N N . LEU A 1 231 ? -12.341 4.758 14.299 1.00 98.19 231 LEU A N 1
ATOM 1776 C CA . LEU A 1 231 ? -13.153 3.624 14.731 1.00 98.19 231 LEU A CA 1
ATOM 1777 C C . LEU A 1 231 ? -12.277 2.646 15.535 1.00 98.19 231 LEU A C 1
ATOM 1779 O O . LEU A 1 231 ? -11.161 2.360 15.101 1.00 98.19 231 LEU A O 1
ATOM 1783 N N . PRO A 1 232 ? -12.766 2.056 16.645 1.00 97.94 232 PRO A N 1
ATOM 1784 C CA . PRO A 1 232 ? -11.972 1.175 17.506 1.00 97.94 232 PRO A CA 1
ATOM 1785 C C . PRO A 1 232 ? -11.823 -0.235 16.907 1.00 97.94 232 PRO A C 1
ATOM 1787 O O . PRO A 1 232 ? -12.162 -1.235 17.532 1.00 97.94 232 PRO A O 1
ATOM 1790 N N . VAL A 1 233 ? -11.353 -0.339 15.666 1.00 98.50 233 VAL A N 1
ATOM 1791 C CA . VAL A 1 233 ? -11.088 -1.618 14.995 1.00 98.50 233 VAL A CA 1
ATOM 1792 C C . VAL A 1 233 ? -9.890 -2.301 15.670 1.00 98.50 233 VAL A C 1
ATOM 1794 O O . VAL A 1 233 ? -8.988 -1.638 16.198 1.00 98.50 233 VAL A O 1
ATOM 1797 N N . VAL A 1 234 ? -9.890 -3.631 15.730 1.00 98.38 234 VAL A N 1
ATOM 1798 C CA . VAL A 1 234 ? -8.723 -4.392 16.206 1.00 98.38 234 VAL A CA 1
ATOM 1799 C C . VAL A 1 234 ? -7.483 -4.117 15.348 1.00 98.38 234 VAL A C 1
ATOM 1801 O O . VAL A 1 234 ? -7.596 -3.766 14.178 1.00 98.38 234 VAL A O 1
ATOM 1804 N N . ALA A 1 235 ? -6.294 -4.233 15.930 1.00 98.12 235 ALA A N 1
ATOM 1805 C CA . ALA A 1 235 ? -5.078 -4.463 15.148 1.00 98.12 235 ALA A CA 1
ATOM 1806 C C . ALA A 1 235 ? -4.937 -5.973 14.931 1.00 98.12 235 ALA A C 1
ATOM 1808 O O . ALA A 1 235 ? -5.520 -6.727 15.704 1.00 98.12 235 ALA A O 1
ATOM 1809 N N . ASP A 1 236 ? -4.179 -6.396 13.921 1.00 97.50 236 ASP A N 1
ATOM 1810 C CA . ASP A 1 236 ? -3.939 -7.818 13.635 1.00 97.50 236 ASP A CA 1
ATOM 1811 C C . ASP A 1 236 ? -5.249 -8.644 13.605 1.00 97.50 236 ASP A C 1
ATOM 1813 O O . ASP A 1 236 ? -5.513 -9.492 14.463 1.00 97.50 236 ASP A O 1
ATOM 1817 N N . PRO A 1 237 ? -6.159 -8.338 12.663 1.00 98.12 237 PRO A N 1
ATOM 1818 C CA . PRO A 1 237 ? -7.509 -8.897 12.647 1.00 98.12 237 PRO A CA 1
ATOM 1819 C C . PRO A 1 237 ? -7.527 -10.429 12.583 1.00 98.12 237 PRO A C 1
ATOM 1821 O O . PRO A 1 237 ? -8.454 -11.035 13.124 1.00 98.12 237 PRO A O 1
ATOM 1824 N N . TYR A 1 238 ? -6.511 -11.057 11.979 1.00 97.88 238 TYR A N 1
ATOM 1825 C CA . TYR A 1 238 ? -6.424 -12.511 11.878 1.00 97.88 238 TYR A CA 1
ATOM 1826 C C . TYR A 1 238 ? -6.223 -13.165 13.251 1.00 97.88 238 TYR A C 1
ATOM 1828 O O . TYR A 1 238 ? -6.915 -14.134 13.571 1.00 97.88 238 TYR A O 1
ATOM 1836 N N . ALA A 1 239 ? -5.397 -12.574 14.124 1.00 97.25 239 ALA A N 1
ATOM 1837 C CA . ALA A 1 239 ? -5.229 -13.034 15.505 1.00 97.25 239 ALA A CA 1
ATOM 1838 C C . ALA A 1 239 ? -6.542 -13.015 16.316 1.00 97.25 239 ALA A C 1
ATOM 1840 O O . ALA A 1 239 ? -6.694 -13.752 17.293 1.00 97.25 239 ALA A O 1
ATOM 1841 N N . HIS A 1 240 ? -7.518 -12.204 15.898 1.00 97.25 240 HIS A N 1
ATOM 1842 C CA . HIS A 1 240 ? -8.838 -12.105 16.519 1.00 97.25 240 HIS A CA 1
ATOM 1843 C C . HIS A 1 240 ? -9.935 -12.901 15.799 1.00 97.25 240 HIS A C 1
ATOM 1845 O O . HIS A 1 240 ? -11.057 -12.955 16.306 1.00 97.25 240 HIS A O 1
ATOM 1851 N N . LEU A 1 241 ? -9.647 -13.538 14.658 1.00 97.06 241 LEU A N 1
ATOM 1852 C CA . LEU A 1 241 ? -10.657 -14.178 13.807 1.00 97.06 241 LEU A CA 1
ATOM 1853 C C . LEU A 1 241 ? -11.469 -15.246 14.558 1.00 97.06 241 LEU A C 1
ATOM 1855 O O . LEU A 1 241 ? -12.684 -15.330 14.395 1.00 97.06 241 LEU A O 1
ATOM 1859 N N . GLY A 1 242 ? -10.826 -16.006 15.450 1.00 97.69 242 GLY A N 1
ATOM 1860 C CA . GLY A 1 242 ? -11.493 -17.015 16.284 1.00 97.69 242 GLY A CA 1
ATOM 1861 C C . GLY A 1 242 ? -12.491 -16.449 17.305 1.00 97.69 242 GLY A C 1
ATOM 1862 O O . GLY A 1 242 ? -13.336 -17.189 17.801 1.00 97.69 242 GLY A O 1
ATOM 1863 N N . ALA A 1 243 ? -12.423 -15.150 17.610 1.00 98.12 243 ALA A N 1
ATOM 1864 C CA . ALA A 1 243 ? -13.373 -14.464 18.485 1.00 98.12 243 ALA A CA 1
ATOM 1865 C C . ALA A 1 243 ? -14.554 -13.845 17.716 1.00 98.12 243 ALA A C 1
ATOM 1867 O O . ALA A 1 243 ? -15.507 -13.374 18.338 1.00 98.12 243 ALA A O 1
ATOM 1868 N N . TYR A 1 244 ? -14.514 -13.818 16.380 1.00 98.50 244 TYR A N 1
ATOM 1869 C CA . TYR A 1 244 ? -15.581 -13.234 15.567 1.00 98.50 244 TYR A CA 1
ATOM 1870 C C . TYR A 1 244 ? -16.822 -14.129 15.613 1.00 98.50 244 TYR A C 1
ATOM 1872 O O . TYR A 1 244 ? -16.729 -15.355 15.538 1.00 98.50 244 TYR A O 1
ATOM 1880 N N . THR A 1 245 ? -18.002 -13.515 15.675 1.00 98.69 245 THR A N 1
ATOM 1881 C CA . THR A 1 245 ? -19.282 -14.212 15.464 1.00 98.69 245 THR A CA 1
ATOM 1882 C C . THR A 1 245 ? -19.357 -14.824 14.063 1.00 98.69 245 THR A C 1
ATOM 1884 O O . THR A 1 245 ? -18.671 -14.373 13.147 1.00 98.69 245 THR A O 1
ATOM 1887 N N . GLU A 1 246 ? -20.255 -15.787 13.848 1.00 98.50 246 GLU A N 1
ATOM 1888 C CA . GLU A 1 246 ? -20.484 -16.380 12.519 1.00 98.50 246 GLU A CA 1
ATOM 1889 C C . GLU A 1 246 ? -20.794 -15.320 11.448 1.00 98.50 246 GLU A C 1
ATOM 1891 O O . GLU A 1 246 ? -20.255 -15.370 10.343 1.00 98.50 246 GLU A O 1
ATOM 1896 N N . ALA A 1 247 ? -21.602 -14.308 11.786 1.00 98.62 247 ALA A N 1
ATOM 1897 C CA . ALA A 1 247 ? -21.912 -13.206 10.877 1.00 98.62 247 ALA A CA 1
ATOM 1898 C C . ALA A 1 247 ? -20.668 -12.361 10.542 1.00 98.62 247 ALA A C 1
ATOM 1900 O O . ALA A 1 247 ? -20.468 -11.996 9.382 1.00 98.62 247 ALA A O 1
ATOM 1901 N N . GLN A 1 248 ? -19.816 -12.070 11.533 1.00 98.75 248 GLN A N 1
ATOM 1902 C CA . GLN A 1 248 ? -18.556 -11.346 11.323 1.00 98.75 248 GLN A CA 1
ATOM 1903 C C . GLN A 1 248 ? -17.572 -12.173 10.486 1.00 98.75 248 GLN A C 1
ATOM 1905 O O . GLN A 1 248 ? -16.961 -11.632 9.571 1.00 98.75 248 GLN A O 1
ATOM 1910 N N . GLN A 1 249 ? -17.461 -13.484 10.718 1.00 98.56 249 GLN A N 1
ATOM 1911 C CA . GLN A 1 249 ? -16.630 -14.367 9.893 1.00 98.56 249 GLN A CA 1
ATOM 1912 C C . GLN A 1 249 ? -17.134 -14.437 8.444 1.00 98.56 249 GLN A C 1
ATOM 1914 O O . GLN A 1 249 ? -16.337 -14.352 7.512 1.00 98.56 249 GLN A O 1
ATOM 1919 N N . ALA A 1 250 ? -18.452 -14.512 8.230 1.00 98.38 250 ALA A N 1
ATOM 1920 C CA . ALA A 1 250 ? -19.044 -14.488 6.892 1.00 98.38 250 ALA A CA 1
ATOM 1921 C C . ALA A 1 250 ? -18.782 -13.156 6.163 1.00 98.38 250 ALA A C 1
ATOM 1923 O O . ALA A 1 250 ? -18.419 -13.156 4.985 1.00 98.38 250 ALA A O 1
ATOM 1924 N N . ALA A 1 251 ? -18.909 -12.021 6.859 1.00 98.62 251 ALA A N 1
ATOM 1925 C CA . ALA A 1 251 ? -18.589 -10.709 6.300 1.00 98.62 251 ALA A CA 1
ATOM 1926 C C . ALA A 1 251 ? -17.081 -10.532 6.037 1.00 98.62 251 ALA A C 1
ATOM 1928 O O . ALA A 1 251 ? -16.714 -9.976 5.002 1.00 98.62 251 ALA A O 1
ATOM 1929 N N . ASN A 1 252 ? -16.212 -11.057 6.909 1.00 98.56 252 ASN A N 1
ATOM 1930 C CA . ASN A 1 252 ? -14.766 -11.107 6.680 1.00 98.56 252 ASN A CA 1
ATOM 1931 C C . ASN A 1 252 ? -14.429 -11.947 5.440 1.00 98.56 252 ASN A C 1
ATOM 1933 O O . ASN A 1 252 ? -13.697 -11.497 4.565 1.00 98.56 252 ASN A O 1
ATOM 1937 N N . ARG A 1 253 ? -15.044 -13.126 5.285 1.00 98.12 253 ARG A N 1
ATOM 1938 C CA . ARG A 1 253 ? -14.869 -13.946 4.080 1.00 98.12 253 ARG A CA 1
ATOM 1939 C C . ARG A 1 253 ? -15.334 -13.215 2.821 1.00 98.12 253 ARG A C 1
ATOM 1941 O O . ARG A 1 253 ? -14.652 -13.269 1.805 1.00 98.12 253 ARG A O 1
ATOM 1948 N N . ALA A 1 254 ? -16.461 -12.504 2.875 1.00 98.12 254 ALA A N 1
ATOM 1949 C CA . ALA A 1 254 ? -16.934 -11.694 1.752 1.00 98.12 254 ALA A CA 1
ATOM 1950 C C . ALA A 1 254 ? -15.965 -10.548 1.401 1.00 98.12 254 ALA A C 1
ATOM 1952 O O . ALA A 1 254 ? -15.821 -10.212 0.225 1.00 98.12 254 ALA A O 1
ATOM 1953 N N . PHE A 1 255 ? -15.286 -9.968 2.396 1.00 98.56 255 PHE A N 1
ATOM 1954 C CA . PHE A 1 255 ? -14.192 -9.025 2.170 1.00 98.56 255 PHE A CA 1
ATOM 1955 C C . PHE A 1 255 ? -12.999 -9.708 1.490 1.00 98.56 255 PHE A C 1
ATOM 1957 O O . PHE A 1 255 ? -12.521 -9.207 0.478 1.00 98.56 255 PHE A O 1
ATOM 1964 N N . ASN A 1 256 ? -12.557 -10.865 1.988 1.00 98.31 256 ASN A N 1
ATOM 1965 C CA . ASN A 1 256 ? -11.428 -11.609 1.419 1.00 98.31 256 ASN A CA 1
ATOM 1966 C C . ASN A 1 256 ? -11.697 -12.061 -0.022 1.00 98.31 256 ASN A C 1
ATOM 1968 O O . ASN A 1 256 ? -10.799 -12.022 -0.857 1.00 98.31 256 ASN A O 1
ATOM 1972 N N . ILE A 1 257 ? -12.944 -12.411 -0.361 1.00 97.75 257 ILE A N 1
ATOM 1973 C CA . ILE A 1 257 ? -13.352 -12.663 -1.752 1.00 97.75 257 ILE A CA 1
ATOM 1974 C C . ILE A 1 257 ? -13.150 -11.408 -2.610 1.00 97.75 257 ILE A C 1
ATOM 1976 O O . ILE A 1 257 ? -12.519 -11.505 -3.657 1.00 97.75 257 ILE A O 1
ATOM 1980 N N . ALA A 1 258 ? -13.613 -10.239 -2.156 1.00 97.56 258 ALA A N 1
ATOM 1981 C CA .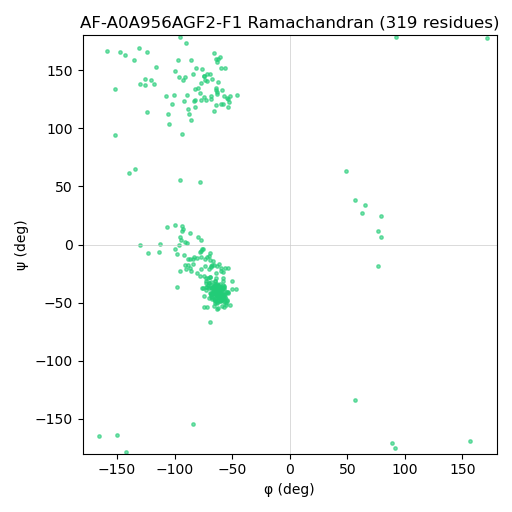 ALA A 1 258 ? -13.437 -8.983 -2.892 1.00 97.56 258 ALA A CA 1
ATOM 1982 C C . ALA A 1 258 ? -11.953 -8.592 -3.036 1.00 97.56 258 ALA A C 1
ATOM 1984 O O . ALA A 1 258 ? -11.523 -8.182 -4.111 1.00 97.56 258 ALA A O 1
ATOM 1985 N N . TYR A 1 259 ? -11.146 -8.792 -1.990 1.00 97.88 259 TYR A N 1
ATOM 1986 C CA . TYR A 1 259 ? -9.693 -8.610 -2.060 1.00 97.88 259 TYR A CA 1
ATOM 1987 C C . TYR A 1 259 ? -9.053 -9.567 -3.076 1.00 97.88 259 TYR A C 1
ATOM 1989 O O . TYR A 1 259 ? -8.206 -9.179 -3.874 1.00 97.88 259 TYR A O 1
ATOM 1997 N N . SER A 1 260 ? -9.516 -10.814 -3.120 1.00 96.88 260 SER A N 1
ATOM 1998 C CA . SER A 1 260 ? -9.027 -11.799 -4.085 1.00 96.88 260 SER A CA 1
ATOM 1999 C C . SER A 1 260 ? -9.424 -11.467 -5.524 1.00 96.88 260 SER A C 1
ATOM 2001 O O . SER A 1 260 ? -8.676 -11.761 -6.452 1.00 96.88 260 SER A O 1
ATOM 2003 N N . GLU A 1 261 ? -10.587 -10.847 -5.728 1.00 95.38 261 GLU A N 1
ATOM 2004 C CA . GLU A 1 261 ? -11.014 -10.314 -7.027 1.00 95.38 261 GLU A CA 1
ATOM 2005 C C . GLU A 1 261 ? -10.162 -9.115 -7.459 1.00 95.38 261 GLU A C 1
ATOM 2007 O O . GLU A 1 261 ? -9.821 -9.020 -8.636 1.00 95.38 261 GLU A O 1
ATOM 2012 N N . LEU A 1 262 ? -9.749 -8.252 -6.522 1.00 95.75 262 LEU A N 1
ATOM 2013 C CA . LEU A 1 262 ? -8.758 -7.204 -6.781 1.00 95.75 262 LEU A CA 1
ATOM 2014 C C . LEU A 1 262 ? -7.422 -7.804 -7.252 1.00 95.75 262 LEU A C 1
ATOM 2016 O O . LEU A 1 262 ? -6.898 -7.364 -8.276 1.00 95.75 262 LEU A O 1
ATOM 2020 N N . LEU A 1 263 ? -6.894 -8.830 -6.572 1.00 95.44 263 LEU A N 1
ATOM 2021 C CA . LEU A 1 263 ? -5.635 -9.472 -6.983 1.00 95.44 263 LEU A CA 1
ATOM 2022 C C . LEU A 1 263 ? -5.755 -10.173 -8.339 1.00 95.44 263 LEU A C 1
ATOM 2024 O O . LEU A 1 263 ? -4.865 -10.058 -9.182 1.00 95.44 263 LEU A O 1
ATOM 2028 N N . ASP A 1 264 ? -6.874 -10.855 -8.588 1.00 93.69 264 ASP A N 1
ATOM 2029 C CA . ASP A 1 264 ? -7.161 -11.456 -9.891 1.00 93.69 264 ASP A CA 1
ATOM 2030 C C . ASP A 1 264 ? -7.256 -10.385 -10.997 1.00 93.69 264 ASP A C 1
ATOM 2032 O O . ASP A 1 264 ? -6.807 -10.625 -12.121 1.00 93.69 264 ASP A O 1
ATOM 2036 N N . ALA A 1 265 ? -7.824 -9.211 -10.700 1.00 92.88 265 ALA A N 1
ATOM 2037 C CA . ALA A 1 265 ? -7.908 -8.096 -11.638 1.00 92.88 265 ALA A CA 1
ATOM 2038 C C . ALA A 1 265 ? -6.526 -7.489 -11.922 1.00 92.88 265 ALA A C 1
ATOM 2040 O O . ALA A 1 265 ? -6.202 -7.266 -13.085 1.00 92.88 265 ALA A O 1
ATOM 2041 N N . LEU A 1 266 ? -5.681 -7.296 -10.903 1.00 92.44 266 LEU A N 1
ATOM 2042 C CA . LEU A 1 266 ? -4.282 -6.879 -11.080 1.00 92.44 266 LEU A CA 1
ATOM 2043 C C . LEU A 1 266 ? -3.505 -7.887 -11.940 1.00 92.44 266 LEU A C 1
ATOM 2045 O O . LEU A 1 266 ? -2.860 -7.507 -12.917 1.00 92.44 266 LEU A O 1
ATOM 2049 N N . GLN A 1 267 ? -3.637 -9.184 -11.651 1.00 91.81 267 GLN A N 1
ATOM 2050 C CA . GLN A 1 267 ? -3.038 -10.252 -12.453 1.00 91.81 267 GLN A CA 1
ATOM 2051 C C . GLN A 1 267 ? -3.502 -10.195 -13.914 1.00 91.81 267 GLN A C 1
ATOM 2053 O O . GLN A 1 267 ? -2.679 -10.329 -14.821 1.00 91.81 267 GLN A O 1
ATOM 2058 N N . ALA A 1 268 ? -4.801 -10.004 -14.161 1.00 90.56 268 ALA A N 1
ATOM 2059 C CA . ALA A 1 268 ? -5.349 -9.886 -15.511 1.00 90.56 268 ALA A CA 1
ATOM 2060 C C . ALA A 1 268 ? -4.791 -8.654 -16.238 1.00 90.56 268 ALA A C 1
ATOM 2062 O O . ALA A 1 268 ? -4.374 -8.758 -17.391 1.00 90.56 268 ALA A O 1
ATOM 2063 N N . THR A 1 269 ? -4.718 -7.517 -15.546 1.00 88.31 269 THR A N 1
ATOM 2064 C CA . THR A 1 269 ? -4.144 -6.269 -16.055 1.00 88.31 269 THR A CA 1
ATOM 2065 C C . THR A 1 269 ? -2.675 -6.436 -16.437 1.00 88.31 269 THR A C 1
ATOM 2067 O O . THR A 1 269 ? -2.280 -6.008 -17.515 1.00 88.31 269 THR A O 1
ATOM 2070 N N . PHE A 1 270 ? -1.867 -7.130 -15.636 1.00 88.12 270 PHE A N 1
ATOM 2071 C CA . PHE A 1 270 ? -0.434 -7.284 -15.919 1.00 88.12 270 PHE A CA 1
ATOM 2072 C C . PHE A 1 270 ? -0.084 -8.501 -16.779 1.00 88.12 270 PHE A C 1
ATOM 2074 O O . PHE A 1 270 ? 1.091 -8.745 -17.055 1.00 88.12 270 PHE A O 1
ATOM 2081 N N . THR A 1 271 ? -1.073 -9.285 -17.204 1.00 87.25 271 THR A N 1
ATOM 2082 C CA . THR A 1 271 ? -0.894 -10.376 -18.180 1.00 87.25 271 THR A CA 1
ATOM 2083 C C . THR A 1 271 ? -1.584 -10.095 -19.511 1.00 87.25 271 THR A C 1
ATOM 2085 O O . THR A 1 271 ? -1.476 -10.894 -20.444 1.00 87.25 271 THR A O 1
ATOM 2088 N N . SER A 1 272 ? -2.242 -8.942 -19.637 1.00 78.62 272 SER A N 1
ATOM 2089 C CA . SER A 1 272 ? -2.980 -8.523 -20.822 1.00 78.62 272 SER A CA 1
ATOM 2090 C C . SER A 1 272 ? -2.593 -7.104 -21.242 1.00 78.62 272 SER A C 1
ATOM 2092 O O . SER A 1 272 ? -2.502 -6.208 -20.418 1.00 78.62 272 SER A O 1
ATOM 2094 N N . ALA A 1 273 ? -2.431 -6.861 -22.547 1.00 69.56 273 ALA A N 1
ATOM 2095 C CA . ALA A 1 273 ? -2.335 -5.495 -23.097 1.00 69.56 273 ALA A CA 1
ATOM 2096 C C . ALA A 1 273 ? -3.718 -4.886 -23.416 1.00 69.56 273 ALA A C 1
ATOM 2098 O O . ALA A 1 273 ? -3.820 -3.882 -24.132 1.00 69.56 273 ALA A O 1
ATOM 2099 N N . ALA A 1 274 ? -4.800 -5.539 -22.986 1.00 79.50 274 ALA A N 1
ATOM 2100 C CA . ALA A 1 274 ? -6.136 -5.194 -23.430 1.00 79.50 274 ALA A CA 1
ATOM 2101 C C . ALA A 1 274 ? -6.711 -4.010 -22.613 1.00 79.50 274 ALA A C 1
ATOM 2103 O O . ALA A 1 274 ? -6.760 -4.085 -21.386 1.00 79.50 274 ALA A O 1
ATOM 2104 N N . PRO A 1 275 ? -7.134 -2.901 -23.256 1.00 75.19 275 PRO A N 1
ATOM 2105 C CA . PRO A 1 275 ? -7.695 -1.718 -22.587 1.00 75.19 275 PRO A CA 1
ATOM 2106 C C . PRO A 1 275 ? -8.760 -2.009 -21.528 1.00 75.19 275 PRO A C 1
ATOM 2108 O O . PRO A 1 275 ? -8.850 -1.306 -20.526 1.00 75.19 275 PRO A O 1
ATOM 2111 N N . GLU A 1 276 ? -9.608 -2.992 -21.808 1.00 80.88 276 GLU A N 1
ATOM 2112 C CA . GLU A 1 276 ? -10.833 -3.286 -21.078 1.00 80.88 276 GLU A CA 1
ATOM 2113 C C . GLU A 1 276 ? -10.591 -3.803 -19.657 1.00 80.88 276 GLU A C 1
ATOM 2115 O O . GLU A 1 276 ? -11.499 -3.730 -18.831 1.00 80.88 276 GLU A O 1
ATOM 2120 N N . VAL A 1 277 ? -9.382 -4.292 -19.352 1.00 79.69 277 VAL A N 1
ATOM 2121 C CA . VAL A 1 277 ? -9.060 -4.813 -18.016 1.00 79.69 277 VAL A CA 1
ATOM 2122 C C . VAL A 1 277 ? -8.477 -3.756 -17.075 1.00 79.69 277 VAL A C 1
ATOM 2124 O O . VAL A 1 277 ? -8.544 -3.941 -15.864 1.00 79.69 277 VAL A O 1
ATOM 2127 N N . TYR A 1 278 ? -7.983 -2.621 -17.587 1.00 78.06 278 TYR A N 1
ATOM 2128 C CA . TYR A 1 278 ? -7.213 -1.661 -16.782 1.00 78.06 278 TYR A CA 1
ATOM 2129 C C . TYR A 1 278 ? -8.001 -1.066 -15.605 1.00 78.06 278 TYR A C 1
ATOM 2131 O O . TYR A 1 278 ? -7.459 -0.928 -14.516 1.00 78.06 278 TYR A O 1
ATOM 2139 N N . GLY A 1 279 ? -9.288 -0.751 -15.793 1.00 82.94 279 GLY A N 1
ATOM 2140 C CA . GLY A 1 279 ? -10.111 -0.126 -14.746 1.00 82.94 279 GLY A CA 1
ATOM 2141 C C . GLY A 1 279 ? -10.656 -1.093 -13.689 1.00 82.94 279 GLY A C 1
ATOM 2142 O O . GLY A 1 279 ? -11.188 -0.651 -12.667 1.00 82.94 279 GLY A O 1
ATOM 2143 N N . ALA A 1 280 ? -10.559 -2.406 -13.924 1.00 90.44 280 ALA A N 1
ATOM 2144 C CA . ALA A 1 280 ? -11.177 -3.408 -13.061 1.00 90.44 280 ALA A CA 1
ATOM 2145 C C . ALA A 1 280 ? -10.506 -3.476 -11.681 1.00 90.44 280 ALA A C 1
ATOM 2147 O O . ALA A 1 280 ? -11.209 -3.540 -10.673 1.00 90.44 280 ALA A O 1
ATOM 2148 N N . SER A 1 281 ? -9.171 -3.405 -11.621 1.00 91.75 281 SER A N 1
ATOM 2149 C CA . SER A 1 281 ? -8.429 -3.397 -10.353 1.00 91.75 281 SER A CA 1
ATOM 2150 C C . SER A 1 281 ? -8.738 -2.142 -9.537 1.00 91.75 281 SER A C 1
ATOM 2152 O O . SER A 1 281 ? -9.063 -2.248 -8.360 1.00 91.75 281 SER A O 1
ATOM 2154 N N . THR A 1 282 ? -8.741 -0.961 -10.158 1.00 91.62 282 THR A N 1
ATOM 2155 C CA . THR A 1 282 ? -9.102 0.294 -9.482 1.00 91.62 282 THR A CA 1
ATOM 2156 C C . THR A 1 282 ? -10.522 0.250 -8.917 1.00 91.62 282 THR A C 1
ATOM 2158 O O . THR A 1 282 ? -10.735 0.560 -7.747 1.00 91.62 282 THR A O 1
ATOM 2161 N N . THR A 1 283 ? -11.486 -0.224 -9.710 1.00 93.06 283 THR A N 1
ATOM 2162 C CA . THR A 1 283 ? -12.879 -0.376 -9.260 1.00 93.06 283 THR A CA 1
ATOM 2163 C C . THR A 1 283 ? -12.988 -1.364 -8.093 1.00 93.06 283 THR A C 1
ATOM 2165 O O . THR A 1 283 ? -13.721 -1.118 -7.134 1.00 93.06 283 THR A O 1
ATOM 2168 N N . ALA A 1 284 ? -12.250 -2.477 -8.145 1.00 95.19 284 ALA A N 1
ATOM 2169 C CA . ALA A 1 284 ? -12.221 -3.460 -7.066 1.00 95.19 284 ALA A CA 1
ATOM 2170 C C . ALA A 1 284 ? -11.620 -2.872 -5.777 1.00 95.19 284 ALA A C 1
ATOM 2172 O O . ALA A 1 284 ? -12.195 -3.053 -4.703 1.00 95.19 284 ALA A O 1
ATOM 2173 N N . MET A 1 285 ? -10.528 -2.104 -5.879 1.00 96.06 285 MET A N 1
ATOM 2174 C CA . MET A 1 285 ? -9.924 -1.402 -4.743 1.00 96.06 285 MET A CA 1
ATOM 2175 C C . MET A 1 285 ? -10.912 -0.413 -4.103 1.00 96.06 285 MET A C 1
ATOM 2177 O O . MET A 1 285 ? -11.087 -0.406 -2.884 1.00 96.06 285 MET A O 1
ATOM 2181 N N . GLU A 1 286 ? -11.613 0.386 -4.911 1.00 94.62 286 GLU A N 1
ATOM 2182 C CA . GLU A 1 286 ? -12.598 1.370 -4.439 1.00 94.62 286 GLU A CA 1
ATOM 2183 C C . GLU A 1 286 ? -13.804 0.740 -3.726 1.00 94.62 286 GLU A C 1
ATOM 2185 O O . GLU A 1 286 ? -14.430 1.380 -2.877 1.00 94.62 286 GLU A O 1
ATOM 2190 N N . ALA A 1 287 ? -14.120 -0.523 -4.021 1.00 95.81 287 ALA A N 1
ATOM 2191 C CA . ALA A 1 287 ? -15.186 -1.262 -3.351 1.00 95.81 287 ALA A CA 1
ATOM 2192 C C . ALA A 1 287 ? -14.786 -1.773 -1.950 1.00 95.81 287 ALA A C 1
ATOM 2194 O O . ALA A 1 287 ? -15.662 -2.041 -1.116 1.00 95.81 287 ALA A O 1
ATOM 2195 N N . MET A 1 288 ? -13.484 -1.891 -1.652 1.00 97.56 288 MET A N 1
ATOM 2196 C CA . MET A 1 288 ? -12.983 -2.471 -0.397 1.00 97.56 288 MET A CA 1
ATOM 2197 C C . MET A 1 288 ? -13.494 -1.747 0.867 1.00 97.56 288 MET A C 1
ATOM 2199 O O . MET A 1 288 ? -13.986 -2.431 1.776 1.00 97.56 288 MET A O 1
ATOM 2203 N N . PRO A 1 289 ? -13.499 -0.395 0.951 1.00 97.38 289 PRO A N 1
ATOM 2204 C CA . PRO A 1 289 ? -14.031 0.320 2.113 1.00 97.38 289 PRO A CA 1
ATOM 2205 C C . PRO A 1 289 ? -15.494 -0.003 2.424 1.00 97.38 289 PRO A C 1
ATOM 2207 O O . PRO A 1 289 ? -15.871 -0.075 3.597 1.00 97.38 289 PRO A O 1
ATOM 2210 N N . GLN A 1 290 ? -16.315 -0.242 1.394 1.00 97.25 290 GLN A N 1
ATOM 2211 C CA . GLN A 1 290 ? -17.715 -0.621 1.574 1.00 97.25 290 GLN A CA 1
ATOM 2212 C C . GLN A 1 290 ? -17.834 -2.020 2.189 1.00 97.25 290 GLN A C 1
ATOM 2214 O O . GLN A 1 290 ? -18.622 -2.214 3.116 1.00 97.25 290 GLN A O 1
ATOM 2219 N N . LYS A 1 291 ? -17.031 -2.990 1.731 1.00 97.94 291 LYS A N 1
ATOM 2220 C CA . LYS A 1 291 ? -17.001 -4.347 2.305 1.00 97.94 291 LYS A CA 1
ATOM 2221 C C . LYS A 1 291 ? -16.549 -4.328 3.765 1.00 97.94 291 LYS A C 1
ATOM 2223 O O . LYS A 1 291 ? -17.183 -4.958 4.609 1.00 97.94 291 LYS A O 1
ATOM 2228 N N . ALA A 1 292 ? -15.522 -3.542 4.088 1.00 98.06 292 ALA A N 1
ATOM 2229 C CA . ALA A 1 292 ? -15.071 -3.386 5.469 1.00 98.06 292 ALA A CA 1
ATOM 2230 C C . ALA A 1 292 ? -16.134 -2.708 6.352 1.00 98.06 292 ALA A C 1
ATOM 2232 O O . ALA A 1 292 ? -16.299 -3.074 7.515 1.00 98.06 292 ALA A O 1
ATOM 2233 N N . ALA A 1 293 ? -16.891 -1.747 5.813 1.00 97.94 293 ALA A N 1
ATOM 2234 C CA . ALA A 1 293 ? -17.990 -1.113 6.538 1.00 97.94 293 ALA A CA 1
ATOM 2235 C C . ALA A 1 293 ? -19.117 -2.103 6.878 1.00 97.94 293 ALA A C 1
ATOM 2237 O O . ALA A 1 293 ? -19.653 -2.033 7.982 1.00 97.94 293 ALA A O 1
ATOM 2238 N N . VAL A 1 294 ? -19.434 -3.047 5.980 1.00 98.38 294 VAL A N 1
ATOM 2239 C CA . VAL A 1 294 ? -20.405 -4.124 6.254 1.00 98.38 294 VAL A CA 1
ATOM 2240 C C . VAL A 1 294 ? -19.954 -4.982 7.436 1.00 98.38 294 VAL A C 1
ATOM 2242 O O . VAL A 1 294 ? -20.752 -5.215 8.339 1.00 98.38 294 VAL A O 1
ATOM 2245 N N . LEU A 1 295 ? -18.680 -5.392 7.479 1.00 98.50 295 LEU A N 1
ATOM 2246 C CA . LEU A 1 295 ? -18.127 -6.143 8.613 1.00 98.50 295 LEU A CA 1
ATOM 2247 C C . LEU A 1 295 ? -18.252 -5.358 9.928 1.00 98.50 295 LEU A C 1
ATOM 2249 O O . LEU A 1 295 ? -18.752 -5.883 10.921 1.00 98.50 295 LEU A O 1
ATOM 2253 N N . ARG A 1 296 ? -17.862 -4.078 9.930 1.00 96.44 296 ARG A N 1
ATOM 2254 C CA . ARG A 1 296 ? -17.932 -3.223 11.129 1.00 96.44 296 ARG A CA 1
ATOM 2255 C C . ARG A 1 296 ? -19.362 -2.960 11.605 1.00 96.44 296 ARG A C 1
ATOM 2257 O O . ARG A 1 296 ? -19.582 -2.798 12.803 1.00 96.44 296 ARG A O 1
ATOM 2264 N N . ALA A 1 297 ? -20.335 -2.919 10.694 1.00 97.62 297 ALA A N 1
ATOM 2265 C CA . ALA A 1 297 ? -21.740 -2.680 11.024 1.00 97.62 297 ALA A CA 1
ATOM 2266 C C . ALA A 1 297 ? -22.378 -3.815 11.848 1.00 97.62 297 ALA A C 1
ATOM 2268 O O . ALA A 1 297 ? -23.433 -3.610 12.443 1.00 97.62 297 ALA A O 1
ATOM 2269 N N . LEU A 1 298 ? -21.731 -4.982 11.928 1.00 98.25 298 LEU A N 1
ATOM 2270 C CA . LEU A 1 298 ? -22.167 -6.111 12.756 1.00 98.25 298 LEU A CA 1
ATOM 2271 C C . LEU A 1 298 ? -21.884 -5.917 14.255 1.00 98.25 298 LEU A C 1
ATOM 2273 O O . LEU A 1 298 ? -22.294 -6.744 15.066 1.00 98.25 298 LEU A O 1
ATOM 2277 N N . GLY A 1 299 ? -21.218 -4.821 14.627 1.00 97.31 299 GLY A N 1
ATOM 2278 C CA . GLY A 1 299 ? -20.935 -4.457 16.011 1.00 97.31 299 GLY A CA 1
ATOM 2279 C C . GLY A 1 299 ? -19.595 -4.989 16.532 1.00 97.31 299 GLY A C 1
ATOM 2280 O O . GLY A 1 299 ? -18.794 -5.534 15.763 1.00 97.31 299 GLY A O 1
ATOM 2281 N N . PRO A 1 300 ? -19.319 -4.785 17.834 1.00 98.31 300 PRO A N 1
ATOM 2282 C CA . PRO A 1 300 ? -18.070 -5.204 18.460 1.00 98.31 300 PRO A CA 1
ATOM 2283 C C . PRO A 1 300 ? -17.861 -6.719 18.448 1.00 98.31 300 PRO A C 1
ATOM 2285 O O . PRO A 1 300 ? -18.806 -7.507 18.378 1.00 98.31 300 PRO A O 1
ATOM 2288 N N . ILE A 1 301 ? -16.604 -7.135 18.552 1.00 98.56 301 ILE A N 1
ATOM 2289 C CA . ILE A 1 301 ? -16.233 -8.524 18.813 1.00 98.56 301 ILE A CA 1
ATOM 2290 C C . ILE A 1 301 ? -16.765 -8.896 20.211 1.00 98.56 301 ILE A C 1
ATOM 2292 O O . ILE A 1 301 ? -16.562 -8.116 21.152 1.00 98.56 301 ILE A O 1
ATOM 2296 N N . PRO A 1 302 ? -17.433 -10.055 20.377 1.00 98.25 302 PRO A N 1
ATOM 2297 C CA . PRO A 1 302 ? -17.978 -10.501 21.657 1.00 98.25 302 PRO A CA 1
ATOM 2298 C C . PRO A 1 302 ? -17.000 -10.352 22.828 1.00 98.25 302 PRO A C 1
ATOM 2300 O O . PRO A 1 302 ? -15.862 -10.809 22.769 1.00 98.25 302 PRO A O 1
ATOM 2303 N N . GLY A 1 303 ? -17.460 -9.720 23.911 1.00 96.81 303 GLY A N 1
ATOM 2304 C CA . GLY A 1 303 ? -16.656 -9.516 25.122 1.00 96.81 303 GLY A CA 1
ATOM 2305 C C . GLY A 1 303 ? -15.645 -8.366 25.048 1.00 96.81 303 GLY A C 1
ATOM 2306 O O . GLY A 1 303 ? -14.869 -8.199 25.984 1.00 96.81 303 GLY A O 1
ATOM 2307 N N . THR A 1 304 ? -15.659 -7.565 23.980 1.00 97.44 304 THR A N 1
ATOM 2308 C CA . THR A 1 304 ? -14.766 -6.410 23.800 1.00 97.44 304 THR A CA 1
ATOM 2309 C C . THR A 1 304 ? -15.548 -5.159 23.388 1.00 97.44 304 THR A C 1
ATOM 2311 O O . THR A 1 304 ? -16.718 -5.234 23.012 1.00 97.44 304 THR A O 1
ATOM 2314 N N . ASP A 1 305 ? -14.890 -4.004 23.419 1.00 96.62 305 ASP A N 1
ATOM 2315 C CA . ASP A 1 305 ? -15.360 -2.751 22.817 1.00 96.62 305 ASP A CA 1
ATOM 2316 C C . ASP A 1 305 ? -14.804 -2.525 21.394 1.00 96.62 305 ASP A C 1
ATOM 2318 O O . ASP A 1 305 ? -15.058 -1.486 20.779 1.00 96.62 305 ASP A O 1
ATOM 2322 N N . ARG A 1 306 ? -14.053 -3.496 20.854 1.00 98.31 306 ARG A N 1
ATOM 2323 C CA . ARG A 1 306 ? -13.355 -3.384 19.570 1.00 98.31 306 ARG A CA 1
ATOM 2324 C C . ARG A 1 306 ? -14.211 -3.907 18.427 1.00 98.31 306 ARG A C 1
ATOM 2326 O O . ARG A 1 306 ? -14.894 -4.918 18.556 1.00 98.31 306 ARG A O 1
ATOM 2333 N N . LEU A 1 307 ? -14.147 -3.244 17.278 1.00 98.62 307 LEU A N 1
ATOM 2334 C CA . LEU A 1 307 ? -14.807 -3.683 16.048 1.00 98.62 307 LEU A CA 1
ATOM 2335 C C . LEU A 1 307 ? -13.946 -4.711 15.303 1.00 98.62 307 LEU A C 1
ATOM 2337 O O . LEU A 1 307 ? -12.718 -4.608 15.288 1.00 98.62 307 LEU A O 1
ATOM 2341 N N . ALA A 1 308 ? -14.606 -5.659 14.637 1.00 98.44 308 ALA A N 1
ATOM 2342 C CA . ALA A 1 308 ? -13.958 -6.591 13.719 1.00 98.44 308 ALA A CA 1
ATOM 2343 C C . ALA A 1 308 ? -13.313 -5.849 12.531 1.00 98.44 308 ALA A C 1
ATOM 2345 O O . ALA A 1 308 ? -13.885 -4.892 11.997 1.00 98.44 308 ALA A O 1
ATOM 2346 N N . GLY A 1 309 ? -12.127 -6.300 12.126 1.00 98.12 309 GLY A N 1
ATOM 2347 C CA . GLY A 1 309 ? -11.373 -5.798 10.980 1.00 98.12 309 GLY A CA 1
ATOM 2348 C C . GLY A 1 309 ? -11.217 -6.878 9.904 1.00 98.12 309 GLY A C 1
ATOM 2349 O O . GLY A 1 309 ? -11.270 -8.063 10.223 1.00 98.12 309 GLY A O 1
ATOM 2350 N N . PRO A 1 310 ? -11.072 -6.500 8.626 1.00 98.19 310 PRO A N 1
ATOM 2351 C CA . PRO A 1 310 ? -10.866 -7.469 7.556 1.00 98.19 310 PRO A CA 1
ATOM 2352 C C . PRO A 1 310 ? -9.456 -8.073 7.569 1.00 98.19 310 PRO A C 1
ATOM 2354 O O . PRO A 1 310 ? -8.494 -7.341 7.778 1.00 98.19 310 PRO A O 1
ATOM 2357 N N . THR A 1 311 ? -9.317 -9.368 7.279 1.00 98.06 311 THR A N 1
ATOM 2358 C CA . THR A 1 311 ? -8.028 -10.084 7.361 1.00 98.06 311 THR A CA 1
ATOM 2359 C C . THR A 1 311 ? -7.152 -10.017 6.109 1.00 98.06 311 THR A C 1
ATOM 2361 O O . THR A 1 311 ? -5.976 -10.348 6.205 1.00 98.06 311 THR A O 1
ATOM 2364 N N . PHE A 1 312 ? -7.679 -9.559 4.965 1.00 97.56 312 PHE A N 1
ATOM 2365 C CA . PHE A 1 312 ? -6.926 -9.445 3.701 1.00 97.56 312 PHE A CA 1
ATOM 2366 C C . PHE A 1 312 ? -6.297 -10.772 3.233 1.00 97.56 312 PHE A C 1
ATOM 2368 O O . PHE A 1 312 ? -5.205 -10.805 2.676 1.00 97.56 312 PHE A O 1
ATOM 2375 N N . GLU A 1 313 ? -7.001 -11.886 3.421 1.00 96.56 313 GLU A N 1
ATOM 2376 C CA . GLU A 1 313 ? -6.525 -13.189 2.946 1.00 96.56 313 GLU A CA 1
ATOM 2377 C C . GLU A 1 313 ? -6.849 -13.371 1.458 1.00 96.56 313 GLU A C 1
ATOM 2379 O O . GLU A 1 313 ? -7.987 -13.145 1.026 1.00 96.56 313 GLU A O 1
ATOM 2384 N N . TYR A 1 314 ? -5.878 -13.840 0.671 1.00 95.69 314 TYR A N 1
ATOM 2385 C CA . TYR A 1 314 ? -6.151 -14.295 -0.690 1.00 95.69 314 TYR A CA 1
ATOM 2386 C C . TYR A 1 314 ? -6.791 -15.681 -0.683 1.00 95.69 314 TYR A C 1
ATOM 2388 O O . TYR A 1 314 ? -6.245 -16.658 -0.175 1.00 95.69 314 TYR A O 1
ATOM 2396 N N . LEU A 1 315 ? -7.952 -15.771 -1.318 1.00 95.19 315 LEU A N 1
ATOM 2397 C CA . LEU A 1 315 ? -8.700 -16.994 -1.532 1.00 95.19 315 LEU A CA 1
ATOM 2398 C C . LEU A 1 315 ? -8.550 -17.381 -3.009 1.00 95.19 315 LEU A C 1
ATOM 2400 O O . LEU A 1 315 ? -9.102 -16.694 -3.879 1.00 95.19 315 LEU A O 1
ATOM 2404 N N . PRO A 1 316 ? -7.852 -18.482 -3.340 1.00 91.06 316 PRO A N 1
ATOM 2405 C CA . PRO A 1 316 ? -7.811 -18.995 -4.705 1.00 91.06 316 PRO A CA 1
ATOM 2406 C C . PRO A 1 316 ? -9.225 -19.262 -5.231 1.00 91.06 316 PRO A C 1
ATOM 2408 O O . PRO A 1 316 ? -10.121 -19.598 -4.459 1.00 91.06 316 PRO A O 1
ATOM 2411 N N . ARG A 1 317 ? -9.446 -19.171 -6.549 1.00 88.19 317 ARG A N 1
ATOM 2412 C CA . ARG A 1 317 ? -10.794 -19.281 -7.154 1.00 88.19 317 ARG A CA 1
ATOM 2413 C C . ARG A 1 317 ? -11.597 -20.504 -6.690 1.00 88.19 317 ARG A C 1
ATOM 2415 O O . ARG A 1 317 ? -12.792 -20.383 -6.446 1.00 88.19 317 ARG A O 1
ATOM 2422 N N . GLY A 1 318 ? -10.945 -21.655 -6.514 1.00 88.69 318 GLY A N 1
ATOM 2423 C CA . GLY A 1 318 ? -11.592 -22.880 -6.023 1.00 88.69 318 GLY A CA 1
ATOM 2424 C C . GLY A 1 318 ? -12.055 -22.828 -4.560 1.00 88.69 318 GLY A C 1
ATOM 2425 O O . GLY A 1 318 ? -12.917 -23.608 -4.175 1.00 88.69 318 GLY A O 1
ATOM 2426 N N . ALA A 1 319 ? -11.524 -21.905 -3.755 1.00 88.12 319 ALA A N 1
ATOM 2427 C CA . ALA A 1 319 ? -11.846 -21.732 -2.339 1.00 88.12 319 ALA A CA 1
ATOM 2428 C C . ALA A 1 319 ? -12.920 -20.657 -2.076 1.00 88.12 319 ALA A C 1
ATOM 2430 O O . ALA A 1 319 ? -13.271 -20.424 -0.919 1.00 88.12 319 ALA A O 1
ATOM 2431 N N . ARG A 1 320 ? -13.435 -19.990 -3.124 1.00 87.94 320 ARG A N 1
ATOM 2432 C CA . ARG A 1 320 ? -14.448 -18.915 -3.024 1.00 87.94 320 ARG A CA 1
ATOM 2433 C C . ARG A 1 320 ? -15.898 -19.423 -3.053 1.00 87.94 320 ARG A C 1
ATOM 2435 O O . ARG A 1 320 ? -16.800 -18.643 -2.749 1.00 87.94 320 ARG A O 1
ATOM 2442 N N . GLY A 1 321 ? -16.103 -20.694 -3.418 1.00 70.06 321 GLY A N 1
ATOM 2443 C CA . GLY A 1 321 ? -17.413 -21.364 -3.465 1.00 70.06 321 GLY A CA 1
ATOM 2444 C C . GLY A 1 321 ? -18.058 -21.596 -2.108 1.00 70.06 321 GLY A C 1
ATOM 2445 O O . GLY A 1 321 ? -17.403 -21.317 -1.076 1.00 70.06 321 GLY A O 1
#

Radius of gyration: 19.37 Å; Cα contacts (8 Å, |Δi|>4): 556; chains: 1; bounding box: 47×42×53 Å

pLDDT: mean 89.9, std 11.53, range [47.12, 98.81]

Secondary structure (DSSP, 8-state):
-HHHHHHHHHHHHHHHHHHHHHHHHHHHHHTTB-TTSHHHHHHHHHHHHHHHHHHHHHHHHHHHHHHTT----TTSTTTS--TTS-EEPTTGGGSSS--EE----SSHHHHHHHHHHT--TTT--PPPSSSS-SSHHHHHHHHHHHS-SSGGGG----PPPGGG--SSS------SHHHHHHHHHHHHHHHH-STT-SBSSTT-PBPHHHHHHHHHHHHHTTSS-HHHHB--BPSSGGGGGGGS-HHHHHHHHHHHHHHHHHHHHHHHHHH---GGGHHHHHHHHHHHHHHHHHHHTT-BPTTSSPBP--------GGG--

Nearest PDB structures (foldseek):
  3hl1-assembly1_A  TM=6.999E-01  e=3.021E-09  Caulobacter vibrioides
  3hl1-assembly2_B  TM=7.056E-01  e=6.740E-09  Caulobacter vibrioides
  9epo-assembly1_D  TM=4.292E-01  e=4.471E+00  Homo sapiens

Sequence (321 aa):
MKTDRARLRHDLRTAMTIELATLPTYLYTMMTLRPDRAPARQAIGLIRRVAYEEMLHMALVGNLINALGFETAITDPAYVPDFTQPLPLPGHSTTSNPFTVVLRPFGPEAIATFLDIELPAYDDPGQPTTEGWATIGQFYQGIEAELPTDDAAYGHGRQMAARGNPAAGVLFAITSHATAVAALSEIVHQGEGLGQGHENDGDHELSHYWRFKEVETLLTSGQIDLARDVLPVVADPYAHLGAYTEAQQAANRAFNIAYSELLDALQATFTSAAPEVYGASTTAMEAMPQKAAVLRALGPIPGTDRLAGPTFEYLPRGARG

Solvent-accessible surface area (backbone atoms only — not comparable to full-atom values): 16784 Å² total; per-residue (Å²): 112,75,66,58,55,52,48,50,54,47,52,55,51,51,50,44,28,49,41,55,44,50,41,59,44,49,49,46,18,44,64,21,38,32,73,90,35,70,55,29,36,52,44,37,55,52,5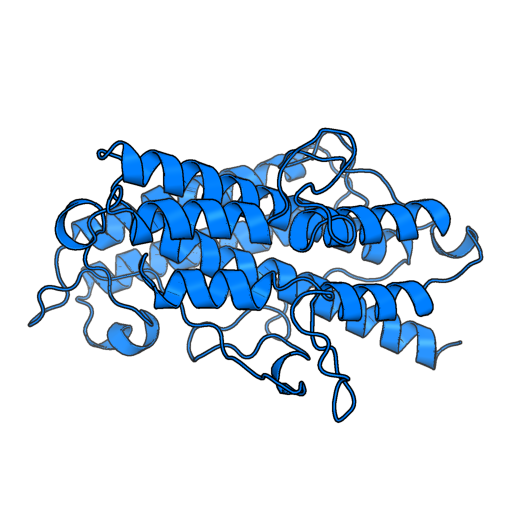0,52,49,48,51,26,37,36,52,36,40,38,49,43,51,32,14,46,40,18,8,60,64,51,82,79,58,57,78,39,79,92,43,44,65,60,53,80,48,74,28,58,49,84,54,34,58,44,24,77,75,54,59,62,52,64,48,28,34,67,48,72,71,38,51,49,52,51,40,64,63,25,38,32,64,86,82,58,70,56,67,40,81,50,85,51,29,64,25,62,54,53,45,49,52,55,52,58,75,64,55,61,80,55,41,81,55,20,75,37,63,40,38,52,55,49,94,51,50,68,40,83,80,86,51,60,68,34,60,30,37,70,44,44,51,51,46,53,47,52,46,34,13,40,32,41,18,50,76,97,42,64,28,28,57,96,85,69,44,62,3,44,30,51,48,48,49,50,45,48,44,37,45,78,72,56,65,39,43,67,89,80,30,34,50,58,39,43,54,45,28,43,82,47,49,89,56,41,51,72,69,42,48,52,33,32,49,54,34,16,48,48,51,26,51,22,44,52,26,46,39,49,31,43,69,32,56,56,79,87,40,42,60,49,25,59,53,37,55,70,47,46,57,59,40,48,49,57,26,36,71,73,41,51,30,78,98,52,86,33,24,53,45,67,46,64,49,78,50,59,80,87,68,69,114

Mean predicted aligned error: 5.14 Å